Protein AF-A0A212C759-F1 (afdb_monomer_lite)

Organism: Cervus elaphus hippelaphus (NCBI:txid46360)

Secondary structure (DSSP, 8-state):
-HHHHHHHHHT-HHHHHHHHHHHGGG---TT-HHHHHHHHHHHHHHHS---HHHHHHHHHHHHHHTT-GGGS-HHHHHHHHHHHHT---GGGHHHHHHHHHHHHHHTT-HHHHHHHHHHHHT----SSTHHHHHHHHHHHHHHTSGGGHHHHHHHHHHHHHS--S-TTHHHHHHHHHHHHHHHHHTS--

Structure (mmCIF, N/CA/C/O backbone):
data_AF-A0A212C759-F1
#
_entry.id   AF-A0A212C759-F1
#
loop_
_atom_site.group_PDB
_atom_site.id
_atom_site.type_symbol
_atom_site.label_atom_id
_atom_site.label_alt_id
_atom_site.label_comp_id
_atom_site.label_asym_id
_atom_site.label_entity_id
_atom_site.label_seq_id
_atom_site.pdbx_PDB_ins_code
_atom_site.Cartn_x
_atom_site.Cartn_y
_atom_site.Cartn_z
_atom_site.occupancy
_atom_site.B_iso_or_equiv
_atom_site.auth_seq_id
_atom_site.auth_comp_id
_atom_site.auth_asym_id
_atom_site.auth_atom_id
_atom_site.pdbx_PDB_model_num
ATOM 1 N N . MET A 1 1 ? 17.065 -1.208 -6.813 1.00 70.38 1 MET A N 1
ATOM 2 C CA . MET A 1 1 ? 15.591 -1.084 -6.797 1.00 70.38 1 MET A CA 1
ATOM 3 C C . MET A 1 1 ? 15.126 0.355 -6.997 1.00 70.38 1 MET A C 1
ATOM 5 O O . MET A 1 1 ? 14.502 0.609 -8.012 1.00 70.38 1 MET A O 1
ATOM 9 N N . PHE A 1 2 ? 15.443 1.301 -6.100 1.00 73.81 2 PHE A N 1
ATOM 10 C CA . PHE A 1 2 ? 15.047 2.717 -6.255 1.00 73.81 2 PHE A CA 1
ATOM 11 C C . PHE A 1 2 ? 15.466 3.333 -7.595 1.00 73.81 2 PHE A C 1
ATOM 13 O O . PHE A 1 2 ? 14.657 3.984 -8.247 1.00 73.81 2 PHE A O 1
ATOM 20 N N . VAL A 1 3 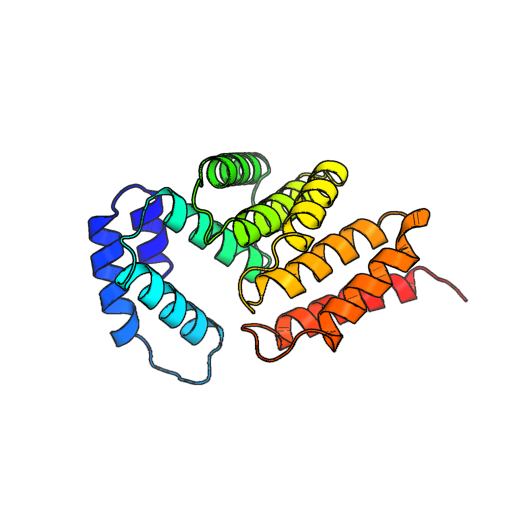? 16.698 3.061 -8.037 1.00 76.62 3 VAL A N 1
ATOM 21 C CA . VAL A 1 3 ? 17.201 3.504 -9.347 1.00 76.62 3 VAL A CA 1
ATOM 22 C C . VAL A 1 3 ? 16.360 2.927 -10.492 1.00 76.62 3 VAL A C 1
ATOM 24 O O . VAL A 1 3 ? 15.895 3.681 -11.336 1.00 76.62 3 VAL A O 1
ATOM 27 N N . SER A 1 4 ? 16.085 1.619 -10.475 1.00 75.94 4 SER A N 1
ATOM 28 C CA . SER A 1 4 ? 15.266 0.933 -11.487 1.00 75.94 4 SER A CA 1
ATOM 29 C C . SER A 1 4 ? 13.851 1.511 -11.576 1.00 75.94 4 SER A C 1
ATOM 31 O O . SER A 1 4 ? 13.367 1.809 -12.662 1.00 75.94 4 SER A O 1
ATOM 33 N N . MET A 1 5 ? 13.196 1.719 -10.429 1.00 76.62 5 MET A N 1
ATOM 34 C CA . MET A 1 5 ? 11.842 2.282 -10.382 1.00 76.62 5 MET A CA 1
ATOM 35 C C . MET A 1 5 ? 11.815 3.726 -10.883 1.00 76.62 5 MET A C 1
ATOM 37 O O . MET A 1 5 ? 10.901 4.091 -11.617 1.00 76.62 5 MET A O 1
ATOM 41 N N . LYS A 1 6 ? 12.834 4.527 -10.543 1.00 76.81 6 LYS A N 1
ATOM 42 C CA . LYS A 1 6 ? 12.970 5.902 -11.033 1.00 76.81 6 LYS A CA 1
ATOM 43 C C . LYS A 1 6 ? 13.106 5.939 -12.555 1.00 76.81 6 LYS A C 1
ATOM 45 O O . LYS A 1 6 ? 12.351 6.672 -13.183 1.00 76.81 6 LYS A O 1
ATOM 50 N N . LEU A 1 7 ? 14.004 5.132 -13.129 1.00 73.94 7 LEU A N 1
ATOM 51 C CA . LEU A 1 7 ? 14.197 5.033 -14.583 1.00 73.94 7 LEU A CA 1
ATOM 52 C C . LEU A 1 7 ? 12.886 4.659 -15.288 1.00 73.94 7 LEU A C 1
ATOM 54 O O . LEU A 1 7 ? 12.426 5.376 -16.180 1.00 73.94 7 LEU A O 1
ATOM 58 N N . GLY A 1 8 ? 12.211 3.621 -14.790 1.00 71.50 8 GLY A N 1
ATOM 59 C CA . GLY A 1 8 ? 10.939 3.171 -15.348 1.00 71.50 8 GLY A CA 1
ATOM 60 C C . GLY A 1 8 ? 9.825 4.212 -15.212 1.00 71.50 8 GLY A C 1
ATOM 61 O O . GLY A 1 8 ? 9.042 4.398 -16.140 1.00 71.50 8 GLY A O 1
ATOM 62 N N . ALA A 1 9 ? 9.767 4.946 -14.097 1.00 70.00 9 ALA A N 1
ATOM 63 C CA . ALA A 1 9 ? 8.803 6.030 -13.897 1.00 70.00 9 ALA A CA 1
ATOM 64 C C . ALA A 1 9 ? 9.042 7.212 -14.856 1.00 70.00 9 ALA A C 1
ATOM 66 O O . ALA A 1 9 ? 8.082 7.823 -15.342 1.00 70.00 9 ALA A O 1
ATOM 67 N N . THR A 1 10 ? 10.309 7.502 -15.175 1.00 76.56 10 THR A N 1
ATOM 68 C CA . THR A 1 10 ? 10.699 8.510 -16.174 1.00 76.56 10 THR A CA 1
ATOM 69 C C . THR A 1 10 ? 10.497 8.058 -17.623 1.00 76.56 10 THR A C 1
ATOM 71 O O . THR A 1 10 ? 10.600 8.886 -18.519 1.00 76.56 10 THR A O 1
ATOM 74 N N . GLY A 1 11 ? 10.139 6.790 -17.856 1.00 75.31 11 GLY A N 1
ATOM 75 C CA . GLY A 1 11 ? 9.859 6.234 -19.184 1.00 75.31 11 GLY A CA 1
ATOM 76 C C . GLY A 1 11 ? 10.990 5.390 -19.776 1.00 75.31 11 GLY A C 1
ATOM 77 O O . GLY A 1 11 ? 10.769 4.741 -20.792 1.00 75.31 11 GLY A O 1
ATOM 78 N N . ASP A 1 12 ? 12.153 5.325 -19.124 1.00 83.31 12 ASP A N 1
ATOM 79 C CA . ASP A 1 12 ? 13.259 4.439 -19.500 1.00 83.31 12 ASP A CA 1
ATOM 80 C C . ASP A 1 12 ? 13.027 3.031 -18.931 1.00 83.31 12 ASP A C 1
ATOM 82 O O . ASP A 1 12 ? 13.571 2.618 -17.900 1.00 83.31 12 ASP A O 1
ATOM 86 N N . VAL A 1 13 ? 12.109 2.319 -19.576 1.00 83.44 13 VAL A N 1
ATOM 87 C CA . VAL A 1 13 ? 11.690 0.972 -19.183 1.00 83.44 13 VAL A CA 1
ATOM 88 C C . VAL A 1 13 ? 12.787 -0.060 -19.466 1.00 83.44 13 VAL A C 1
ATOM 90 O O . VAL A 1 13 ? 12.984 -0.975 -18.664 1.00 83.44 13 VAL A O 1
ATOM 93 N N . ASP A 1 14 ? 13.542 0.113 -20.551 1.00 81.44 14 ASP A N 1
ATOM 94 C CA . ASP A 1 14 ? 14.638 -0.783 -20.928 1.00 81.44 14 ASP A CA 1
ATOM 95 C C . ASP A 1 14 ? 15.813 -0.667 -19.949 1.00 81.44 14 ASP A C 1
ATOM 97 O O . ASP A 1 14 ? 16.301 -1.678 -19.428 1.00 81.44 14 ASP A O 1
ATOM 101 N N . GLY A 1 15 ? 16.205 0.562 -19.594 1.00 80.94 15 GLY A N 1
ATOM 102 C CA . GLY A 1 15 ? 17.185 0.824 -18.544 1.00 80.94 15 GLY A CA 1
ATOM 103 C C . GLY A 1 15 ? 16.721 0.295 -17.188 1.00 80.94 15 GLY A C 1
ATOM 104 O O . GLY A 1 15 ? 17.488 -0.363 -16.478 1.00 80.94 15 GLY A O 1
ATOM 105 N N . ALA A 1 16 ? 15.441 0.475 -16.842 1.00 80.44 16 ALA A N 1
ATOM 106 C CA . ALA A 1 16 ? 14.867 -0.121 -15.636 1.00 80.44 16 ALA A CA 1
ATOM 107 C C . ALA A 1 16 ? 15.004 -1.652 -15.622 1.00 80.44 16 ALA A C 1
ATOM 109 O O . ALA A 1 16 ? 15.412 -2.211 -14.598 1.00 80.44 16 ALA A O 1
ATOM 110 N N . GLN A 1 17 ? 14.725 -2.322 -16.745 1.00 80.81 17 GLN A N 1
ATOM 111 C CA . GLN A 1 17 ? 14.799 -3.779 -16.870 1.00 80.81 17 GLN A CA 1
ATOM 112 C C . GLN A 1 17 ? 16.224 -4.307 -16.697 1.00 80.81 17 GLN A C 1
ATOM 114 O O . GLN A 1 17 ? 16.429 -5.327 -16.032 1.00 80.81 17 GLN A O 1
ATOM 119 N N . ILE A 1 18 ? 17.218 -3.612 -17.251 1.00 82.50 18 ILE A N 1
ATOM 120 C CA . ILE A 1 18 ? 18.634 -3.951 -17.061 1.00 82.50 18 ILE A CA 1
ATOM 121 C C . ILE A 1 18 ? 18.990 -3.860 -15.577 1.00 82.50 18 ILE A C 1
ATOM 123 O O . ILE A 1 18 ? 19.489 -4.825 -14.998 1.00 82.50 18 ILE A O 1
ATOM 127 N N . VAL A 1 19 ? 18.662 -2.744 -14.921 1.00 81.31 19 VAL A N 1
ATOM 128 C CA . VAL A 1 19 ? 18.995 -2.565 -13.503 1.00 81.31 19 VAL A CA 1
ATOM 129 C C . VAL A 1 19 ? 18.241 -3.572 -12.624 1.00 81.31 19 VAL A C 1
ATOM 131 O O . VAL A 1 19 ? 18.811 -4.042 -11.643 1.00 81.31 19 VAL A O 1
ATOM 134 N N . PHE A 1 20 ? 16.997 -3.957 -12.948 1.00 80.62 20 PHE A N 1
ATOM 135 C CA . PHE A 1 20 ? 16.270 -5.000 -12.205 1.00 80.62 20 PHE A CA 1
ATOM 136 C C . PHE A 1 20 ? 16.987 -6.356 -12.225 1.00 80.62 20 PHE A C 1
ATOM 138 O O . PHE A 1 20 ? 17.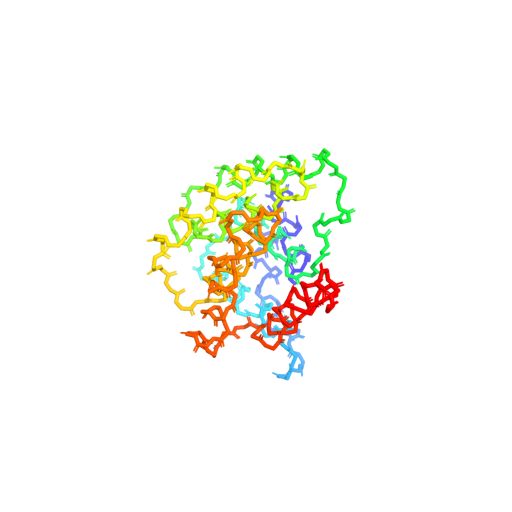027 -7.019 -11.188 1.00 80.62 20 PHE A O 1
ATOM 145 N N . LYS A 1 21 ? 17.614 -6.740 -13.345 1.00 80.12 21 LYS A N 1
ATOM 146 C CA . LYS A 1 21 ? 18.431 -7.966 -13.432 1.00 80.12 21 LYS A CA 1
ATOM 147 C C . LYS A 1 21 ? 19.670 -7.901 -12.532 1.00 80.12 21 LYS A C 1
ATOM 149 O O . LYS A 1 21 ? 20.056 -8.905 -11.940 1.00 80.12 21 LYS A O 1
ATOM 154 N N . GLU A 1 22 ? 20.255 -6.718 -12.369 1.00 81.06 22 GLU A N 1
ATOM 155 C CA . GLU A 1 22 ? 21.441 -6.517 -11.528 1.00 81.06 22 GLU A CA 1
ATOM 156 C C . GLU A 1 22 ? 21.123 -6.481 -10.022 1.00 81.06 22 GLU A C 1
ATOM 158 O O . GLU A 1 22 ? 21.995 -6.778 -9.205 1.00 81.06 22 GLU A O 1
ATOM 163 N N . VAL A 1 23 ? 19.877 -6.183 -9.618 1.00 78.00 23 VAL A N 1
ATOM 164 C CA . VAL A 1 23 ? 19.478 -6.114 -8.193 1.00 78.00 23 VAL A CA 1
ATOM 165 C C . VAL A 1 23 ? 19.773 -7.417 -7.445 1.00 78.00 23 VAL A C 1
ATOM 167 O O . VAL A 1 23 ? 20.188 -7.360 -6.288 1.00 78.00 23 VAL A O 1
ATOM 170 N N . GLN A 1 24 ? 19.621 -8.580 -8.088 1.00 68.38 24 GLN A N 1
ATOM 171 C CA . GLN A 1 24 ? 19.919 -9.869 -7.453 1.00 68.38 24 GLN A CA 1
ATOM 172 C C . GLN A 1 24 ? 21.397 -10.014 -7.073 1.00 68.38 24 GLN A C 1
ATOM 174 O O . GLN A 1 24 ? 21.707 -10.574 -6.024 1.00 68.38 24 GLN A O 1
ATOM 179 N N . LYS A 1 25 ? 22.310 -9.465 -7.883 1.00 74.94 25 LYS A N 1
ATOM 180 C CA . LYS A 1 25 ? 23.759 -9.532 -7.634 1.00 74.94 25 LYS A CA 1
ATOM 181 C C . LYS A 1 25 ? 24.194 -8.648 -6.463 1.00 74.94 25 LYS A C 1
ATOM 183 O O . LYS A 1 25 ? 25.257 -8.857 -5.890 1.00 74.94 25 LYS A O 1
ATOM 188 N N . LEU A 1 26 ? 23.373 -7.660 -6.101 1.00 70.06 26 LEU A N 1
ATOM 189 C CA . LEU A 1 26 ? 23.632 -6.725 -5.004 1.00 70.06 26 LEU A CA 1
ATOM 190 C C . LEU A 1 26 ? 23.097 -7.217 -3.653 1.00 70.06 26 LEU A C 1
ATOM 192 O O . LEU A 1 26 ? 23.335 -6.569 -2.634 1.00 70.06 26 LEU A O 1
ATOM 196 N N . PHE A 1 27 ? 22.380 -8.342 -3.628 1.00 68.00 27 PHE A N 1
ATOM 197 C CA . PHE A 1 27 ? 21.821 -8.904 -2.406 1.00 68.00 27 PHE A CA 1
ATOM 198 C C . PHE A 1 27 ? 22.923 -9.517 -1.538 1.00 68.00 27 PHE A C 1
ATOM 200 O O . PHE A 1 27 ? 23.464 -10.576 -1.853 1.00 68.00 27 PHE A O 1
ATOM 207 N N . LYS A 1 28 ? 23.266 -8.839 -0.436 1.00 65.12 28 LYS A N 1
ATOM 208 C CA . LYS A 1 28 ? 24.370 -9.245 0.449 1.00 65.12 28 LYS A CA 1
ATOM 209 C C . LYS A 1 28 ? 23.890 -9.891 1.745 1.00 65.12 28 LYS A C 1
ATOM 211 O O . LYS A 1 28 ? 24.622 -10.704 2.306 1.00 65.12 28 LYS A O 1
ATOM 216 N N . ARG A 1 29 ? 22.702 -9.541 2.259 1.00 63.81 29 ARG A N 1
ATOM 217 C CA . ARG A 1 29 ? 22.250 -9.977 3.593 1.00 63.81 29 ARG A CA 1
ATOM 218 C C . ARG A 1 29 ? 20.854 -10.586 3.563 1.00 63.81 29 ARG A C 1
ATOM 220 O O . ARG A 1 29 ? 19.851 -9.897 3.412 1.00 63.81 29 ARG A O 1
ATOM 227 N N . LYS A 1 30 ? 20.786 -11.889 3.851 1.00 63.53 30 LYS A N 1
ATOM 228 C CA . LYS A 1 30 ? 19.526 -12.645 3.899 1.00 63.53 30 LYS A CA 1
ATOM 229 C C . LYS A 1 30 ? 18.550 -12.191 4.988 1.00 63.53 30 LYS A C 1
ATOM 231 O O . LYS A 1 30 ? 17.371 -12.438 4.813 1.00 63.53 30 LYS A O 1
ATOM 236 N N . ASN A 1 31 ? 18.975 -11.497 6.046 1.00 64.81 31 ASN A N 1
ATOM 237 C CA . ASN A 1 31 ? 18.090 -11.139 7.172 1.00 64.81 31 ASN A CA 1
ATOM 238 C C . ASN A 1 31 ? 17.418 -9.758 7.059 1.00 64.81 31 ASN A C 1
ATOM 240 O O . ASN A 1 31 ? 16.648 -9.380 7.939 1.00 64.81 31 ASN A O 1
ATOM 244 N N . ASN A 1 32 ? 17.689 -8.983 6.007 1.00 78.62 32 ASN A N 1
ATOM 245 C CA . ASN A 1 32 ? 17.104 -7.653 5.858 1.00 78.62 32 ASN A CA 1
ATOM 246 C C . ASN A 1 32 ? 15.779 -7.728 5.077 1.00 78.62 32 ASN A C 1
ATOM 248 O O . ASN A 1 32 ? 15.792 -7.916 3.860 1.00 78.62 32 ASN A O 1
ATOM 252 N N . GLN A 1 33 ? 14.638 -7.548 5.759 1.00 76.94 33 GLN A N 1
ATOM 253 C CA . GLN A 1 33 ? 13.300 -7.588 5.137 1.00 76.94 33 GLN A CA 1
ATOM 254 C C . GLN A 1 33 ? 13.158 -6.599 3.966 1.00 76.94 33 GLN A C 1
ATOM 256 O O . GLN A 1 33 ? 12.482 -6.896 2.985 1.00 76.94 33 GLN A O 1
ATOM 261 N N . ILE A 1 34 ? 13.840 -5.448 4.020 1.00 79.12 34 ILE A N 1
ATOM 262 C CA . ILE A 1 34 ? 13.823 -4.449 2.941 1.00 79.12 34 ILE A CA 1
ATOM 263 C C . ILE A 1 34 ? 14.556 -4.972 1.700 1.00 79.12 34 ILE A C 1
ATOM 265 O O . ILE A 1 34 ? 14.076 -4.807 0.576 1.00 79.12 34 ILE A O 1
ATOM 269 N N . GLU A 1 35 ? 15.713 -5.610 1.885 1.00 77.31 35 GLU A N 1
ATOM 270 C CA . GLU A 1 35 ? 16.458 -6.215 0.776 1.00 77.31 35 GLU A CA 1
ATOM 271 C C . GLU A 1 35 ? 15.687 -7.401 0.189 1.00 77.31 35 GLU A C 1
ATOM 273 O O . GLU A 1 35 ? 15.576 -7.504 -1.031 1.00 77.31 35 GLU A O 1
ATOM 278 N N . GLN A 1 36 ? 15.085 -8.247 1.034 1.00 79.06 36 GLN A N 1
ATOM 279 C CA . GLN A 1 36 ? 14.241 -9.355 0.580 1.00 79.06 36 GLN A CA 1
ATOM 280 C C . GLN A 1 36 ? 13.052 -8.863 -0.251 1.00 79.06 36 GLN A C 1
ATOM 282 O O . GLN A 1 36 ? 12.830 -9.363 -1.355 1.00 79.06 36 GLN A O 1
ATOM 287 N N . PHE A 1 37 ? 12.323 -7.856 0.239 1.00 83.06 37 PHE A N 1
ATOM 288 C CA . PHE A 1 37 ? 11.233 -7.223 -0.502 1.00 83.06 37 PHE A CA 1
ATOM 289 C C . PHE A 1 37 ? 11.723 -6.684 -1.851 1.00 83.06 37 PHE A C 1
ATOM 291 O O . PHE A 1 37 ? 11.103 -6.919 -2.891 1.00 83.06 37 PHE A O 1
ATOM 298 N N . SER A 1 38 ? 12.887 -6.029 -1.848 1.00 81.62 38 SER A N 1
ATOM 299 C CA . SER A 1 38 ? 13.477 -5.459 -3.057 1.00 81.62 38 SER A CA 1
ATOM 300 C C . SER A 1 38 ? 13.820 -6.511 -4.107 1.00 81.62 38 SER A C 1
ATOM 302 O O . SER A 1 38 ? 13.562 -6.300 -5.293 1.00 81.62 38 SER A O 1
ATOM 304 N N . VAL A 1 39 ? 14.366 -7.653 -3.684 1.00 82.25 39 VAL A N 1
ATOM 305 C CA . VAL A 1 39 ? 14.692 -8.780 -4.567 1.00 82.25 39 VAL A CA 1
ATOM 306 C C . VAL A 1 39 ? 13.425 -9.451 -5.094 1.00 82.25 39 VAL A C 1
ATOM 308 O O . VAL A 1 39 ? 13.321 -9.658 -6.300 1.00 82.25 39 VAL A O 1
ATOM 311 N N . LYS A 1 40 ? 12.435 -9.738 -4.235 1.00 81.31 40 LYS A N 1
ATOM 312 C CA . LYS A 1 40 ? 11.148 -10.329 -4.654 1.00 81.31 40 LYS A CA 1
ATOM 313 C C . LYS A 1 40 ? 10.449 -9.461 -5.704 1.00 81.31 40 LYS A C 1
ATOM 315 O O . LYS A 1 40 ? 9.945 -9.972 -6.704 1.00 81.31 40 LYS A O 1
ATOM 320 N N . LYS A 1 41 ? 10.445 -8.140 -5.507 1.00 82.56 41 LYS A N 1
ATOM 321 C CA . LYS A 1 41 ? 9.835 -7.197 -6.450 1.00 82.56 41 LYS A CA 1
ATOM 322 C C . LYS A 1 41 ? 10.628 -7.097 -7.754 1.00 82.56 41 LYS A C 1
ATOM 324 O O . LYS A 1 41 ? 10.022 -7.107 -8.821 1.00 82.56 41 LYS A O 1
ATOM 329 N N . ALA A 1 42 ? 11.961 -7.051 -7.685 1.00 81.94 42 ALA A N 1
ATOM 330 C CA . ALA A 1 42 ? 12.815 -7.072 -8.873 1.00 81.94 42 ALA A CA 1
ATOM 331 C C . ALA A 1 42 ? 12.611 -8.352 -9.698 1.00 81.94 42 ALA A C 1
ATOM 333 O O . ALA A 1 42 ? 12.516 -8.277 -10.917 1.00 81.94 42 ALA A O 1
ATOM 334 N N . GLU A 1 43 ? 12.441 -9.505 -9.047 1.00 82.25 43 GLU A N 1
ATOM 335 C CA . GLU A 1 43 ? 12.107 -10.760 -9.726 1.00 82.25 43 GLU A CA 1
ATOM 336 C C . GLU A 1 43 ? 10.751 -10.718 -10.433 1.00 82.25 43 GLU A C 1
ATOM 338 O O . GLU A 1 43 ? 10.618 -11.257 -11.533 1.00 82.25 43 GLU A O 1
ATOM 343 N N . ARG A 1 44 ? 9.746 -10.052 -9.849 1.00 80.44 44 ARG A N 1
ATOM 344 C CA . ARG A 1 44 ? 8.452 -9.844 -10.515 1.00 80.44 44 ARG A CA 1
ATOM 345 C C . ARG A 1 44 ? 8.619 -9.013 -11.788 1.00 80.44 44 ARG A C 1
ATOM 347 O O . ARG A 1 44 ? 8.140 -9.442 -12.829 1.00 80.44 44 ARG A O 1
ATOM 354 N N . PHE A 1 45 ? 9.360 -7.906 -11.722 1.00 79.62 45 PHE A N 1
ATOM 355 C CA . PHE A 1 45 ? 9.686 -7.079 -12.893 1.00 79.62 45 PHE A CA 1
ATOM 356 C C . PHE A 1 45 ? 10.625 -7.770 -13.891 1.00 79.62 45 PHE A C 1
ATOM 358 O O . PHE A 1 45 ? 10.646 -7.450 -15.072 1.00 79.62 45 PHE A O 1
ATOM 365 N N . ARG A 1 46 ? 11.391 -8.773 -13.460 1.00 77.19 46 ARG A N 1
ATOM 366 C CA . ARG A 1 46 ? 12.171 -9.597 -14.385 1.00 77.19 46 ARG A CA 1
ATOM 367 C C . ARG A 1 46 ? 11.269 -10.513 -15.213 1.00 77.19 46 ARG A C 1
ATOM 369 O O . ARG A 1 46 ? 11.516 -10.677 -16.404 1.00 77.19 46 ARG A O 1
ATOM 376 N N . LYS A 1 47 ? 10.263 -11.123 -14.577 1.00 80.12 47 LYS A N 1
ATOM 377 C CA . LYS A 1 47 ? 9.325 -12.074 -15.202 1.00 80.12 47 LYS A CA 1
ATOM 378 C C . LYS A 1 47 ? 8.227 -11.385 -16.015 1.00 80.12 47 LYS A C 1
ATOM 380 O O . LYS A 1 47 ? 7.822 -11.908 -17.045 1.00 80.12 47 LYS A O 1
ATOM 385 N N . GLN A 1 48 ? 7.751 -10.238 -15.543 1.00 77.75 48 GLN A N 1
ATOM 386 C CA . GLN A 1 48 ? 6.769 -9.385 -16.204 1.00 77.75 48 GLN A CA 1
ATOM 387 C C . GLN A 1 48 ? 7.484 -8.121 -16.671 1.00 77.75 48 GLN A C 1
ATOM 389 O O . GLN A 1 48 ? 8.012 -7.401 -15.829 1.00 77.75 48 GLN A O 1
ATOM 394 N N . THR A 1 49 ? 7.484 -7.833 -17.976 1.00 75.56 49 THR A N 1
ATOM 395 C CA . THR A 1 49 ? 8.105 -6.610 -18.506 1.00 75.56 49 THR A CA 1
ATOM 396 C C . THR A 1 49 ? 7.598 -5.389 -17.730 1.00 75.56 49 THR A C 1
ATOM 398 O O . THR A 1 49 ? 6.380 -5.194 -17.648 1.00 75.56 49 THR A O 1
ATOM 401 N N . PRO A 1 50 ? 8.489 -4.583 -17.123 1.00 79.69 50 PRO A N 1
ATOM 402 C CA . PRO A 1 50 ? 8.083 -3.414 -16.368 1.00 79.69 50 PRO A CA 1
ATOM 403 C C . PRO A 1 50 ? 7.329 -2.473 -17.296 1.00 79.69 50 PRO A C 1
ATOM 405 O O . PRO A 1 50 ? 7.715 -2.266 -18.437 1.00 79.69 50 PRO A O 1
ATOM 408 N N . THR A 1 51 ? 6.246 -1.883 -16.813 1.00 84.19 51 THR A N 1
ATOM 409 C CA . THR A 1 51 ? 5.601 -0.764 -17.500 1.00 84.19 51 THR A CA 1
ATOM 410 C C . THR A 1 51 ? 5.842 0.499 -16.696 1.00 84.19 51 THR A C 1
ATOM 412 O O . THR A 1 51 ? 6.065 0.449 -15.481 1.00 84.19 51 THR A O 1
ATOM 415 N N . ARG A 1 52 ? 5.754 1.659 -17.350 1.00 82.69 52 ARG A N 1
ATOM 416 C CA . ARG A 1 52 ? 5.838 2.953 -16.661 1.00 82.69 52 ARG A CA 1
ATOM 417 C C . ARG A 1 52 ? 4.851 3.027 -15.492 1.00 82.69 52 ARG A C 1
ATOM 419 O O . ARG A 1 52 ? 5.227 3.434 -14.398 1.00 82.69 52 ARG A O 1
ATOM 426 N N . ALA A 1 53 ? 3.617 2.573 -15.710 1.00 83.56 53 ALA A N 1
ATOM 427 C CA . ALA A 1 53 ? 2.557 2.570 -14.707 1.00 83.56 53 ALA A CA 1
ATOM 428 C C . ALA A 1 53 ? 2.914 1.700 -13.486 1.00 83.56 53 ALA A C 1
ATOM 430 O O . ALA A 1 53 ? 2.805 2.159 -12.348 1.00 83.56 53 ALA A O 1
ATOM 431 N N . LEU A 1 54 ? 3.427 0.483 -13.704 1.00 83.00 54 LEU A N 1
ATOM 432 C CA . LEU A 1 54 ? 3.841 -0.408 -12.616 1.00 83.00 54 LEU A CA 1
ATOM 433 C C . LEU A 1 54 ? 5.070 0.117 -11.857 1.00 83.00 54 LEU A C 1
ATOM 435 O O . LEU A 1 54 ? 5.141 -0.025 -10.637 1.00 83.00 54 LEU A O 1
ATOM 439 N N . CYS A 1 55 ? 6.018 0.759 -12.542 1.00 85.25 55 CYS A N 1
ATOM 440 C CA . CYS A 1 55 ? 7.179 1.390 -11.907 1.00 85.25 55 CYS A CA 1
ATOM 441 C C . CYS A 1 55 ? 6.783 2.594 -11.041 1.00 85.25 55 CYS A C 1
ATOM 443 O O . CYS A 1 55 ? 7.315 2.766 -9.938 1.00 85.25 55 CYS A O 1
ATOM 445 N N . VAL A 1 56 ? 5.823 3.406 -11.498 1.00 86.88 56 VAL A N 1
ATOM 446 C CA . VAL A 1 56 ? 5.262 4.498 -10.690 1.00 86.88 56 VAL A CA 1
ATOM 447 C C . VAL A 1 56 ? 4.533 3.932 -9.473 1.00 86.88 56 VAL A C 1
ATOM 449 O O . VAL A 1 56 ? 4.815 4.359 -8.355 1.00 86.88 56 VAL A O 1
ATOM 452 N N . LEU A 1 57 ? 3.681 2.919 -9.652 1.00 87.75 57 LEU A N 1
ATOM 453 C CA . LEU A 1 57 ? 2.968 2.280 -8.545 1.00 87.75 57 LEU A CA 1
ATOM 454 C C . LEU A 1 57 ? 3.933 1.689 -7.504 1.00 87.75 57 LEU A C 1
ATOM 456 O O . LEU A 1 57 ? 3.756 1.912 -6.310 1.00 87.75 57 LEU A O 1
ATOM 460 N N . ALA A 1 58 ? 4.994 1.006 -7.944 1.00 87.25 58 ALA A N 1
ATOM 461 C CA . ALA A 1 58 ? 6.029 0.473 -7.058 1.00 87.25 58 ALA A CA 1
ATOM 462 C C . ALA A 1 58 ? 6.791 1.582 -6.308 1.00 87.25 58 ALA A C 1
ATOM 464 O O . ALA A 1 58 ? 7.135 1.418 -5.140 1.00 87.25 58 ALA A O 1
ATOM 465 N N . SER A 1 59 ? 7.008 2.740 -6.938 1.00 87.19 59 SER A N 1
ATOM 466 C CA . SER A 1 59 ? 7.610 3.903 -6.270 1.00 87.19 59 SER A CA 1
ATOM 467 C C . SER A 1 59 ? 6.710 4.442 -5.152 1.00 87.19 59 SER A C 1
ATOM 469 O O . SER A 1 59 ? 7.192 4.770 -4.068 1.00 87.19 59 SER A O 1
ATOM 471 N N . ILE A 1 60 ? 5.398 4.500 -5.391 1.00 89.38 6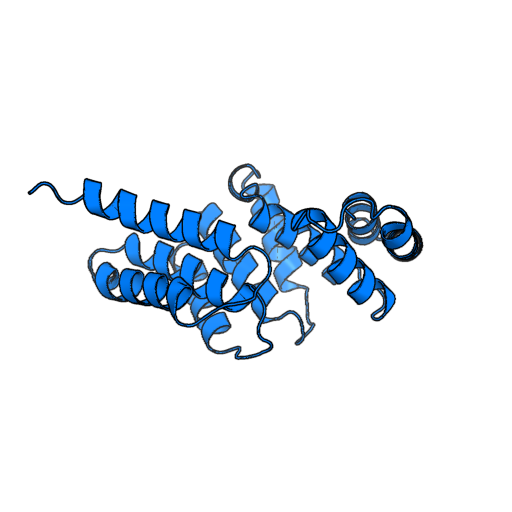0 ILE A N 1
ATOM 472 C CA . ILE A 1 60 ? 4.400 4.946 -4.408 1.00 89.38 60 ILE A CA 1
ATOM 473 C C . ILE A 1 60 ? 4.276 3.934 -3.258 1.00 89.38 60 ILE A C 1
ATOM 475 O O . ILE A 1 60 ? 4.256 4.324 -2.093 1.00 89.38 60 ILE A O 1
ATOM 479 N N . GLU A 1 61 ? 4.247 2.639 -3.570 1.00 89.56 61 GLU A N 1
ATOM 480 C CA . GLU A 1 61 ? 4.208 1.535 -2.601 1.00 89.56 61 GLU A CA 1
ATOM 481 C C . GLU A 1 61 ? 5.369 1.590 -1.611 1.00 89.56 61 GLU A C 1
ATOM 483 O O . GLU A 1 61 ? 5.192 1.447 -0.404 1.00 89.56 61 GLU A O 1
ATOM 488 N N . VAL A 1 62 ? 6.563 1.854 -2.120 1.00 88.00 62 VAL A N 1
ATOM 489 C CA . VAL A 1 62 ? 7.760 2.094 -1.323 1.00 88.00 62 VAL A CA 1
ATOM 490 C C . VAL A 1 62 ? 7.513 3.299 -0.402 1.00 88.00 62 VAL A C 1
ATOM 492 O O . VAL A 1 62 ? 7.546 3.154 0.819 1.00 88.00 62 VAL A O 1
ATOM 495 N N . LEU A 1 63 ? 7.158 4.474 -0.925 1.00 88.50 63 LEU A N 1
ATOM 496 C CA . LEU A 1 63 ? 6.891 5.649 -0.077 1.00 88.50 63 LEU A CA 1
ATOM 497 C C . LEU A 1 63 ? 5.856 5.369 1.029 1.00 88.50 63 LEU A C 1
ATOM 499 O O . LEU A 1 63 ? 6.034 5.805 2.170 1.00 88.50 63 LEU A O 1
ATOM 503 N N . TYR A 1 64 ? 4.823 4.586 0.723 1.00 89.94 64 TYR A N 1
ATOM 504 C CA . TYR A 1 64 ? 3.835 4.116 1.690 1.00 89.94 64 TYR A CA 1
ATOM 505 C C . TYR A 1 64 ? 4.447 3.223 2.779 1.00 89.94 64 TYR A C 1
ATOM 507 O O . TYR A 1 64 ? 4.318 3.500 3.980 1.00 89.94 64 TYR A O 1
ATOM 515 N N . LEU A 1 65 ? 5.172 2.175 2.381 1.00 86.56 65 LEU A N 1
ATOM 516 C CA . LEU A 1 65 ? 5.839 1.262 3.305 1.00 86.56 65 LEU A CA 1
ATOM 517 C C . LEU A 1 65 ? 6.803 2.019 4.221 1.00 86.56 65 LEU A C 1
ATOM 519 O O . LEU A 1 65 ? 6.839 1.736 5.416 1.00 86.56 65 LEU A O 1
ATOM 523 N N . TRP A 1 66 ? 7.502 3.040 3.722 1.00 86.56 66 TRP A N 1
ATOM 524 C CA . TRP A 1 66 ? 8.420 3.872 4.502 1.00 86.56 66 TRP A CA 1
ATOM 525 C C . TRP A 1 66 ? 7.769 4.966 5.361 1.00 86.56 66 TRP A C 1
ATOM 527 O O . TRP A 1 66 ? 8.507 5.667 6.045 1.00 86.56 66 TRP A O 1
ATOM 537 N N . LYS A 1 67 ? 6.432 5.090 5.401 1.00 86.94 67 LYS A N 1
ATOM 538 C CA . LYS A 1 67 ? 5.730 6.208 6.078 1.00 86.94 67 LYS A CA 1
ATOM 539 C C . LYS A 1 67 ? 6.173 7.585 5.543 1.00 86.94 67 LYS A C 1
ATOM 541 O O . LYS A 1 67 ? 6.118 8.573 6.261 1.00 86.94 67 LYS A O 1
ATOM 546 N N . ALA A 1 68 ? 6.584 7.657 4.277 1.00 87.50 68 ALA A N 1
ATOM 547 C CA . ALA A 1 68 ? 7.060 8.883 3.638 1.00 87.50 68 ALA A CA 1
ATOM 548 C C . ALA A 1 68 ? 5.963 9.634 2.860 1.00 87.50 68 ALA A C 1
ATOM 550 O O . ALA A 1 68 ? 6.188 10.774 2.460 1.00 87.50 68 ALA A O 1
ATOM 551 N N . LEU A 1 69 ? 4.776 9.041 2.663 1.00 87.12 69 LEU A N 1
ATOM 552 C CA . LEU A 1 69 ? 3.650 9.735 2.017 1.00 87.12 69 LEU A CA 1
ATOM 553 C C . LEU A 1 69 ? 3.265 11.056 2.709 1.00 87.12 69 LEU A C 1
ATOM 555 O O . LEU A 1 69 ? 3.137 12.043 1.992 1.00 87.12 69 LEU A O 1
ATOM 559 N N . PRO A 1 70 ? 3.154 11.140 4.052 1.00 86.12 70 PRO A N 1
ATOM 560 C CA . PRO A 1 70 ? 2.811 12.400 4.720 1.00 86.12 70 PRO A CA 1
ATOM 561 C C . PRO A 1 70 ? 3.855 13.510 4.527 1.00 86.12 70 PRO A C 1
ATOM 563 O O . PRO A 1 70 ? 3.538 14.681 4.683 1.00 86.12 70 PRO A O 1
ATOM 566 N N . ASN A 1 71 ? 5.090 13.152 4.162 1.00 89.25 71 ASN A N 1
ATOM 567 C CA . ASN A 1 71 ? 6.164 14.113 3.903 1.00 89.25 71 ASN A CA 1
ATOM 568 C C . ASN A 1 71 ? 6.097 14.689 2.476 1.00 89.25 71 ASN A C 1
ATOM 570 O O . ASN A 1 71 ? 6.879 15.572 2.124 1.00 89.25 71 ASN A O 1
ATOM 574 N N . CYS A 1 72 ? 5.215 14.161 1.622 1.00 88.44 72 CYS A N 1
ATOM 575 C CA . CYS A 1 72 ? 5.037 14.637 0.257 1.00 88.44 72 CYS A CA 1
ATOM 576 C C . CYS A 1 72 ? 4.086 15.838 0.237 1.00 88.44 72 CYS A C 1
ATOM 578 O O . CYS A 1 72 ? 3.064 15.845 0.917 1.00 88.44 72 CYS A O 1
ATOM 580 N N . SER A 1 73 ? 4.382 16.841 -0.592 1.00 89.81 73 SER A N 1
ATOM 581 C CA . SER A 1 73 ? 3.492 17.995 -0.748 1.00 89.81 73 SER A CA 1
ATOM 582 C C . SER A 1 73 ? 2.139 17.601 -1.373 1.00 89.81 73 SER A C 1
ATOM 584 O O . SER A 1 73 ? 2.092 16.669 -2.187 1.00 89.81 73 SER A O 1
ATOM 586 N N . PRO A 1 74 ? 1.039 18.326 -1.082 1.00 88.44 74 PRO A N 1
ATOM 587 C CA . PRO A 1 74 ? -0.279 18.022 -1.647 1.00 88.44 74 PRO A CA 1
ATOM 588 C C . PRO A 1 74 ? -0.310 17.912 -3.186 1.00 88.44 74 PRO A C 1
ATOM 590 O O . PRO A 1 74 ? -0.896 16.953 -3.691 1.00 88.44 74 PRO A O 1
ATOM 593 N N . PRO A 1 75 ? 0.383 18.774 -3.965 1.00 89.81 75 PRO A N 1
ATOM 594 C CA . PRO A 1 75 ? 0.455 18.613 -5.420 1.00 89.81 75 PRO A CA 1
ATOM 595 C C . PRO A 1 75 ? 1.131 17.307 -5.859 1.00 89.81 75 PRO A C 1
ATOM 597 O O . PRO A 1 75 ? 0.749 16.711 -6.865 1.00 89.81 75 PRO A O 1
ATOM 600 N N . ASN A 1 76 ? 2.136 16.833 -5.115 1.00 87.50 76 ASN A N 1
ATOM 601 C CA . ASN A 1 76 ? 2.787 15.555 -5.404 1.00 87.50 76 ASN A CA 1
ATOM 602 C C . ASN A 1 76 ? 1.852 14.382 -5.100 1.00 87.50 76 ASN A C 1
ATOM 604 O O . ASN A 1 76 ? 1.741 13.472 -5.919 1.00 87.50 76 ASN A O 1
ATOM 608 N N . LEU A 1 77 ? 1.128 14.439 -3.981 1.00 88.62 77 LEU A N 1
ATOM 609 C CA . LEU A 1 77 ? 0.118 13.444 -3.618 1.00 88.62 77 LEU A CA 1
ATOM 610 C C . LEU A 1 77 ? -1.002 13.355 -4.668 1.00 88.62 77 LEU A C 1
ATOM 612 O O . LEU A 1 77 ? -1.387 12.255 -5.063 1.00 88.62 77 LEU A O 1
ATOM 616 N N . GLN A 1 78 ? -1.466 14.487 -5.202 1.00 88.50 78 GLN A N 1
ATOM 617 C CA . GLN A 1 78 ? -2.449 14.509 -6.291 1.00 88.50 78 GLN A CA 1
ATOM 618 C C . GLN A 1 78 ? -1.920 13.851 -7.573 1.00 88.50 78 GLN A C 1
ATOM 620 O O . GLN A 1 78 ? -2.614 13.021 -8.163 1.00 88.50 78 GLN A O 1
ATOM 625 N N . ARG A 1 79 ? -0.675 14.143 -7.978 1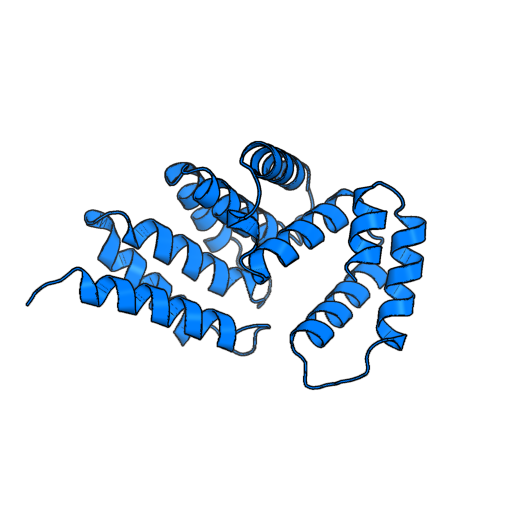.00 87.69 79 ARG A N 1
ATOM 626 C CA . ARG A 1 79 ? -0.039 13.475 -9.132 1.00 87.69 79 ARG A CA 1
ATOM 627 C C . ARG A 1 79 ? 0.095 11.968 -8.918 1.00 87.69 79 ARG A C 1
ATOM 629 O O . ARG A 1 79 ? -0.144 11.194 -9.841 1.00 87.69 79 ARG A O 1
ATOM 636 N N . MET A 1 80 ? 0.449 11.543 -7.705 1.00 89.38 80 MET A N 1
ATOM 637 C CA . MET A 1 80 ? 0.534 10.125 -7.343 1.00 89.38 80 MET A CA 1
ATOM 638 C C . MET A 1 80 ? -0.841 9.451 -7.424 1.00 89.38 80 MET A C 1
ATOM 640 O O . MET A 1 80 ? -0.945 8.362 -7.982 1.00 89.38 80 MET A O 1
ATOM 644 N N . SER A 1 81 ? -1.904 10.117 -6.960 1.00 88.44 81 SER A N 1
ATOM 645 C CA . SER A 1 81 ? -3.281 9.624 -7.098 1.00 88.44 81 SER A CA 1
ATOM 646 C C . SER A 1 81 ? -3.686 9.460 -8.567 1.00 88.44 81 SER A C 1
ATOM 648 O O . SER A 1 81 ? -4.193 8.406 -8.954 1.00 88.44 81 SER A O 1
ATOM 650 N N . GLN A 1 82 ? -3.408 10.451 -9.420 1.00 88.06 82 GLN A N 1
ATOM 651 C CA . GLN A 1 82 ? -3.676 10.366 -10.863 1.00 88.06 82 GLN A CA 1
ATOM 652 C C . GLN A 1 82 ? -2.918 9.205 -11.518 1.00 88.06 82 GLN A C 1
ATOM 654 O O . GLN A 1 82 ? -3.496 8.445 -12.296 1.00 88.06 82 GLN A O 1
ATOM 659 N N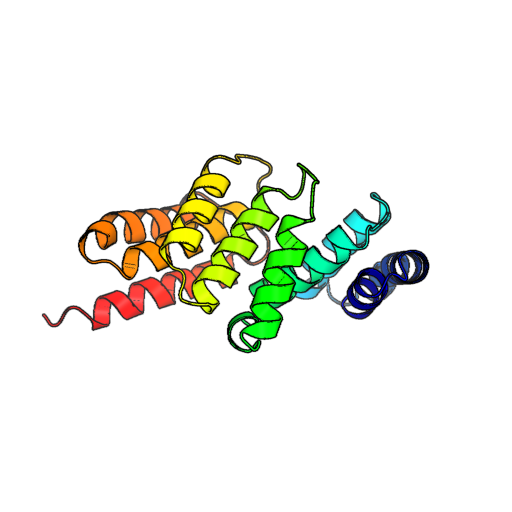 . ALA A 1 83 ? -1.647 9.015 -11.160 1.00 86.81 83 ALA A N 1
ATOM 660 C CA . ALA A 1 83 ? -0.850 7.910 -11.674 1.00 86.81 83 ALA A CA 1
ATOM 661 C C . ALA A 1 83 ? -1.395 6.539 -11.241 1.00 86.81 83 ALA A C 1
ATOM 663 O O . ALA A 1 83 ? -1.437 5.622 -12.058 1.00 86.81 83 ALA A O 1
ATOM 664 N N . CYS A 1 84 ? -1.870 6.403 -9.997 1.00 86.88 84 CYS A N 1
ATOM 665 C CA . CYS A 1 84 ? -2.539 5.186 -9.533 1.00 86.88 84 CYS A CA 1
ATOM 666 C C . CYS A 1 84 ? -3.820 4.895 -10.328 1.00 86.88 84 CYS A C 1
ATOM 668 O O . CYS A 1 84 ? -4.084 3.737 -10.648 1.00 86.88 84 CYS A O 1
ATOM 670 N N . HIS A 1 85 ? -4.614 5.916 -10.672 1.00 85.12 85 HIS A N 1
ATOM 671 C CA . HIS A 1 85 ? -5.837 5.732 -11.462 1.00 85.12 85 HIS A CA 1
ATOM 672 C C . HIS A 1 85 ? -5.554 5.143 -12.848 1.00 85.12 85 HIS A C 1
ATOM 674 O O . HIS A 1 85 ? -6.295 4.255 -13.267 1.00 85.12 85 HIS A O 1
ATOM 680 N N . GLY A 1 86 ? -4.461 5.565 -13.493 1.00 81.75 86 GLY A N 1
ATOM 681 C CA . GLY A 1 86 ? -4.041 5.089 -14.815 1.00 81.75 86 GLY A CA 1
ATOM 682 C C . GLY A 1 86 ? -3.471 3.664 -14.865 1.00 81.75 86 GLY A C 1
ATOM 683 O O . GLY A 1 86 ? -3.132 3.196 -15.947 1.00 81.75 86 GLY A O 1
ATOM 684 N N . VAL A 1 87 ? -3.341 2.967 -13.730 1.00 83.75 87 VAL A N 1
ATOM 685 C CA . VAL A 1 87 ? -2.937 1.551 -13.703 1.00 83.75 87 VAL A CA 1
ATOM 686 C C . VAL A 1 87 ? -4.167 0.670 -13.931 1.00 83.75 87 VAL A C 1
ATOM 688 O O . VAL A 1 87 ? -5.049 0.625 -13.068 1.00 83.75 87 VAL A O 1
ATOM 691 N N . ASP A 1 88 ? -4.202 -0.045 -15.056 1.00 80.44 88 ASP A N 1
ATOM 692 C CA . ASP A 1 88 ? -5.272 -0.979 -15.439 1.00 80.44 88 ASP A CA 1
ATOM 693 C C . ASP A 1 88 ? -4.770 -2.436 -15.469 1.00 80.44 88 ASP A C 1
ATOM 695 O O . ASP A 1 88 ? -4.812 -3.130 -16.479 1.00 80.44 88 ASP A O 1
ATOM 699 N N . ASP A 1 89 ? -4.183 -2.878 -14.354 1.00 79.69 89 ASP A N 1
ATOM 700 C CA . ASP A 1 89 ? -3.677 -4.244 -14.181 1.00 79.69 89 ASP A CA 1
ATOM 701 C C . ASP A 1 89 ? -4.401 -4.896 -12.992 1.00 79.69 89 ASP A C 1
ATOM 703 O O . ASP A 1 89 ? -4.298 -4.443 -11.845 1.00 79.69 89 ASP A O 1
ATOM 707 N N . SER A 1 90 ? -5.151 -5.967 -13.273 1.00 79.31 90 SER A N 1
ATOM 708 C CA . SER A 1 90 ? -5.945 -6.696 -12.277 1.00 79.31 90 SER A CA 1
ATOM 709 C C . SER A 1 90 ? -5.086 -7.315 -11.171 1.00 79.31 90 SER A C 1
ATOM 711 O O . SER A 1 90 ? -5.540 -7.433 -10.036 1.00 79.31 90 SER A O 1
ATOM 713 N N . SER A 1 91 ? -3.816 -7.629 -11.448 1.00 77.00 91 SER A N 1
ATOM 714 C CA . SER A 1 91 ? -2.885 -8.255 -10.501 1.00 77.00 91 SER A CA 1
ATOM 715 C C . SER A 1 91 ? -2.336 -7.301 -9.432 1.00 77.00 91 SER A C 1
ATOM 717 O O . SER A 1 91 ? -1.607 -7.726 -8.526 1.00 77.00 91 SER A O 1
ATOM 719 N N . VAL A 1 92 ? -2.624 -6.002 -9.553 1.00 80.06 92 VAL A N 1
ATOM 720 C CA . VAL A 1 92 ? -2.207 -4.945 -8.615 1.00 80.06 92 VAL A CA 1
ATOM 721 C C . VAL A 1 92 ? -3.372 -4.055 -8.185 1.00 80.06 92 VAL A C 1
ATOM 723 O O . VAL A 1 92 ? -3.149 -3.020 -7.557 1.00 80.06 92 VAL A O 1
ATOM 726 N N . VAL A 1 93 ? -4.611 -4.451 -8.491 1.00 83.25 93 VAL A N 1
ATOM 727 C CA . VAL A 1 93 ? -5.807 -3.656 -8.185 1.00 83.25 93 VAL A CA 1
ATOM 728 C C . VAL A 1 93 ? -5.959 -3.400 -6.684 1.00 83.25 93 VAL A C 1
ATOM 730 O O . VAL A 1 93 ? -6.287 -2.281 -6.291 1.00 83.25 93 VAL A O 1
ATOM 733 N N . GLY A 1 94 ? -5.627 -4.385 -5.845 1.00 83.00 94 GLY A N 1
ATOM 734 C CA . GLY A 1 94 ? -5.703 -4.201 -4.400 1.00 83.00 94 GLY A CA 1
ATOM 735 C C . GLY A 1 94 ? -4.662 -3.206 -3.877 1.00 83.00 94 GLY A C 1
ATOM 736 O O . GLY A 1 94 ? -4.971 -2.210 -3.223 1.00 83.00 94 GLY A O 1
ATOM 737 N N . LEU A 1 95 ? -3.408 -3.360 -4.322 1.00 85.56 95 LEU A N 1
ATOM 738 C CA . LEU A 1 95 ? -2.346 -2.394 -4.023 1.00 85.56 95 LEU A CA 1
ATOM 739 C C . LEU A 1 95 ? -2.721 -0.976 -4.489 1.00 85.56 95 LEU A C 1
ATOM 741 O O . LEU A 1 95 ? -2.491 -0.009 -3.767 1.00 85.56 95 LEU A O 1
ATOM 745 N N . LYS A 1 96 ? -3.323 -0.840 -5.675 1.00 88.00 96 LYS A N 1
ATOM 746 C CA . LYS A 1 96 ? -3.826 0.441 -6.186 1.00 88.00 96 LYS A CA 1
ATOM 747 C C . LYS A 1 96 ? -4.828 1.068 -5.215 1.00 88.00 96 LYS A C 1
ATOM 749 O O . LYS A 1 96 ? -4.688 2.251 -4.905 1.00 88.00 96 LYS A O 1
ATOM 754 N N . TYR A 1 97 ? -5.807 0.311 -4.723 1.00 87.06 97 TYR A N 1
ATOM 755 C CA . TYR A 1 97 ? -6.809 0.836 -3.794 1.00 87.06 97 TYR A CA 1
ATOM 756 C C . TYR A 1 97 ? -6.245 1.156 -2.409 1.00 87.06 97 TYR A C 1
ATOM 758 O O . TYR A 1 97 ? -6.567 2.222 -1.881 1.00 87.06 97 TYR A O 1
ATOM 766 N N . LEU A 1 98 ? -5.339 0.330 -1.876 1.00 88.25 98 LEU A N 1
ATOM 767 C CA . LEU A 1 98 ? -4.606 0.619 -0.639 1.00 88.25 98 LEU A CA 1
ATOM 768 C C . LEU A 1 98 ? -3.856 1.957 -0.731 1.00 88.25 98 LEU A C 1
ATOM 770 O O . LEU A 1 98 ? -3.980 2.815 0.144 1.00 88.25 98 LEU A O 1
ATOM 774 N N . LEU A 1 99 ? -3.096 2.161 -1.811 1.00 90.00 99 LEU A N 1
ATOM 775 C CA . LEU A 1 99 ? -2.303 3.378 -1.996 1.00 90.00 99 LEU A CA 1
ATOM 776 C C . LEU A 1 99 ? -3.180 4.602 -2.243 1.00 90.00 99 LEU A C 1
ATOM 778 O O . LEU A 1 99 ? -2.896 5.662 -1.692 1.00 90.00 99 LEU A O 1
ATOM 782 N N . LEU A 1 100 ? -4.257 4.469 -3.023 1.00 89.12 100 LEU A N 1
ATOM 783 C CA . LEU A 1 100 ? -5.238 5.541 -3.189 1.00 89.12 100 LEU A CA 1
ATOM 784 C C . LEU A 1 100 ? -5.854 5.931 -1.843 1.00 89.12 100 LEU A C 1
ATOM 786 O O . LEU A 1 100 ? -5.899 7.118 -1.533 1.00 89.12 100 LEU A O 1
ATOM 790 N N . GLY A 1 101 ? -6.258 4.957 -1.022 1.00 88.19 101 GLY A N 1
ATOM 791 C CA . GLY A 1 101 ? -6.785 5.209 0.319 1.00 88.19 101 GLY A CA 1
ATOM 792 C C . GLY A 1 101 ? -5.792 5.967 1.201 1.00 88.19 101 GLY A C 1
ATOM 793 O O . GLY A 1 101 ? -6.136 6.996 1.782 1.00 88.19 101 GLY A O 1
ATOM 794 N N . ALA A 1 102 ? -4.531 5.529 1.227 1.00 88.69 102 ALA A N 1
ATOM 795 C CA . ALA A 1 102 ? -3.474 6.194 1.986 1.00 88.69 102 ALA A CA 1
ATOM 796 C C . ALA A 1 102 ? -3.182 7.622 1.488 1.00 88.69 102 ALA A C 1
ATOM 798 O O . ALA A 1 102 ? -2.982 8.528 2.296 1.00 88.69 102 ALA A O 1
ATOM 799 N N . ILE A 1 103 ? -3.187 7.849 0.171 1.00 90.19 103 ILE A N 1
ATOM 800 C CA . ILE A 1 103 ? -2.993 9.180 -0.420 1.00 90.19 103 ILE A CA 1
ATOM 801 C C . ILE A 1 103 ? -4.167 10.103 -0.078 1.00 90.19 103 ILE A C 1
ATOM 803 O O . ILE A 1 103 ? -3.939 11.235 0.344 1.00 90.19 103 ILE A O 1
ATOM 807 N N . HIS A 1 104 ? -5.411 9.634 -0.217 1.00 88.25 104 HIS A N 1
ATOM 808 C CA . HIS A 1 104 ? -6.600 10.420 0.125 1.00 88.25 104 HIS A CA 1
ATOM 809 C C . HIS A 1 104 ? -6.637 10.780 1.611 1.00 88.25 104 HIS A C 1
ATOM 811 O O . HIS A 1 104 ? -6.949 11.920 1.947 1.00 88.25 104 HIS A O 1
ATOM 817 N N . LYS A 1 105 ? -6.212 9.866 2.489 1.00 86.75 105 LYS A N 1
ATOM 818 C CA . LYS A 1 105 ? -6.012 10.145 3.914 1.00 86.75 105 LYS A CA 1
ATOM 819 C C . LYS A 1 105 ? -4.988 11.259 4.145 1.00 86.75 105 LYS A C 1
ATOM 821 O O . LYS A 1 105 ? -5.262 12.178 4.906 1.00 86.75 105 LYS A O 1
ATOM 826 N N . CYS A 1 106 ? -3.844 11.235 3.454 1.00 87.06 106 CYS A N 1
ATOM 827 C CA . CYS A 1 106 ? -2.859 12.324 3.526 1.00 87.06 106 CYS A CA 1
ATOM 828 C C . CYS A 1 106 ? -3.383 13.663 2.974 1.00 87.06 106 CYS A C 1
ATOM 830 O O . CYS A 1 106 ? -2.897 14.712 3.381 1.00 87.06 106 CYS A O 1
ATOM 832 N N . LEU A 1 107 ? -4.357 13.635 2.060 1.00 86.94 107 LEU A N 1
ATOM 833 C CA . LEU A 1 107 ? -5.017 14.826 1.516 1.00 86.94 107 LEU A CA 1
ATOM 834 C C . LEU A 1 107 ? -6.187 15.331 2.384 1.00 86.94 107 LEU A C 1
ATOM 836 O O . LEU A 1 107 ? -6.728 16.388 2.082 1.00 86.94 107 LEU A O 1
ATOM 840 N N . GLY A 1 108 ? -6.577 14.606 3.439 1.00 82.88 108 GLY A N 1
ATOM 841 C CA . GLY A 1 108 ? -7.731 14.940 4.284 1.00 82.88 108 GLY A CA 1
ATOM 842 C C . GLY A 1 108 ? -9.090 14.472 3.741 1.00 82.88 108 GLY A C 1
ATOM 843 O O . GLY A 1 108 ? -10.122 14.781 4.329 1.00 82.88 108 GLY A O 1
ATOM 844 N N . ASN A 1 109 ? -9.119 13.693 2.655 1.00 81.81 109 ASN A N 1
ATOM 845 C CA . ASN A 1 109 ? -10.347 13.171 2.046 1.00 81.81 109 ASN A CA 1
ATOM 846 C C . ASN A 1 109 ? -10.736 11.815 2.661 1.00 81.81 109 ASN A C 1
ATOM 848 O O . ASN A 1 109 ? -10.620 10.766 2.018 1.00 81.81 109 ASN A O 1
ATOM 852 N N . SER A 1 110 ? -11.187 11.815 3.915 1.00 75.06 110 SER A N 1
ATOM 853 C CA . SER A 1 110 ? -11.461 10.576 4.659 1.00 75.06 110 SER A CA 1
ATOM 854 C C . SER A 1 110 ? -12.577 9.715 4.049 1.00 75.06 110 SER A C 1
ATOM 856 O O . SER A 1 110 ? -12.519 8.492 4.146 1.00 75.06 110 SER A O 1
ATOM 858 N N . GLU A 1 111 ? -13.571 10.307 3.379 1.00 75.81 111 GLU A N 1
ATOM 859 C CA . GLU A 1 111 ? -14.664 9.546 2.748 1.00 75.81 111 GLU A CA 1
ATOM 860 C C . GLU A 1 111 ? -14.203 8.747 1.527 1.00 75.81 111 GLU A C 1
ATOM 862 O O . GLU A 1 111 ? -14.472 7.546 1.430 1.00 75.81 111 GLU A O 1
ATOM 867 N N . ASP A 1 112 ? -13.436 9.383 0.637 1.00 75.69 112 ASP A N 1
ATOM 868 C CA . ASP A 1 112 ? -12.820 8.709 -0.507 1.00 75.69 112 ASP A CA 1
ATOM 869 C C . ASP A 1 112 ? -11.881 7.596 -0.037 1.00 75.69 112 ASP A C 1
ATOM 871 O O . ASP A 1 112 ? -11.869 6.501 -0.604 1.00 75.69 112 ASP A O 1
ATOM 875 N N . ALA A 1 113 ? -11.116 7.852 1.029 1.00 76.44 113 ALA A N 1
ATOM 876 C CA . ALA A 1 113 ? -10.194 6.876 1.587 1.00 76.44 113 ALA A CA 1
ATOM 877 C C . ALA A 1 113 ? -10.928 5.615 2.080 1.00 76.44 113 ALA A C 1
ATOM 879 O O . ALA A 1 113 ? -10.516 4.499 1.752 1.00 76.44 113 ALA A O 1
ATOM 880 N N . VAL A 1 114 ? -12.057 5.784 2.779 1.00 72.81 114 VAL A N 1
ATOM 881 C CA . VAL A 1 114 ? -12.904 4.675 3.246 1.00 72.81 114 VAL A CA 1
ATOM 882 C C . VAL A 1 114 ? -13.508 3.908 2.071 1.00 72.81 114 VAL A C 1
ATOM 884 O O . VAL A 1 114 ? -13.401 2.684 2.025 1.00 72.81 114 VAL A O 1
ATOM 887 N N . GLN A 1 115 ? -14.092 4.594 1.083 1.00 75.94 115 GLN A N 1
ATOM 888 C CA . GLN A 1 115 ? -14.681 3.925 -0.084 1.00 75.94 115 GLN A CA 1
ATOM 889 C C . GLN A 1 115 ? -13.661 3.077 -0.851 1.00 75.94 115 GLN A C 1
ATOM 891 O O . GLN A 1 115 ? -13.998 2.015 -1.378 1.00 75.94 115 GLN A O 1
ATOM 896 N N . ARG A 1 116 ? -12.417 3.553 -0.960 1.00 76.69 116 ARG A N 1
ATOM 897 C CA . ARG A 1 116 ? -11.343 2.836 -1.658 1.00 76.69 116 ARG A CA 1
ATOM 898 C C . ARG A 1 116 ? -10.842 1.646 -0.841 1.00 76.69 116 AR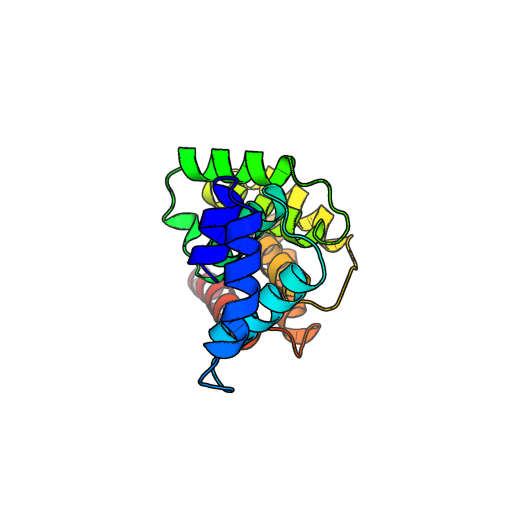G A C 1
ATOM 900 O O . ARG A 1 116 ? -10.660 0.583 -1.421 1.00 76.69 116 ARG A O 1
ATOM 907 N N . ALA A 1 117 ? -10.713 1.780 0.477 1.00 69.69 117 ALA A N 1
ATOM 908 C CA . ALA A 1 117 ? -10.309 0.675 1.345 1.00 69.69 117 ALA A CA 1
ATOM 909 C C . ALA A 1 117 ? -11.366 -0.447 1.424 1.00 69.69 117 ALA A C 1
ATOM 911 O O . ALA A 1 117 ? -11.013 -1.620 1.410 1.00 69.69 117 ALA A O 1
ATOM 912 N N . VAL A 1 118 ? -12.663 -0.118 1.393 1.00 69.44 118 VAL A N 1
ATOM 913 C CA . VAL A 1 118 ? -13.743 -1.128 1.324 1.00 69.44 118 VAL A CA 1
ATOM 914 C C . VAL A 1 118 ? -13.724 -1.893 -0.005 1.00 69.44 118 VAL A C 1
ATOM 916 O O . VAL A 1 118 ? -13.970 -3.096 -0.038 1.00 69.44 118 VAL A O 1
ATOM 919 N N . LYS A 1 119 ? -13.402 -1.220 -1.119 1.00 68.38 119 LYS A N 1
ATOM 920 C CA . LYS A 1 119 ? -13.229 -1.894 -2.419 1.00 68.38 119 LYS A CA 1
ATOM 921 C C . LYS A 1 119 ? -12.043 -2.862 -2.426 1.00 68.38 119 LYS A C 1
ATOM 923 O O . LYS A 1 119 ? -12.093 -3.848 -3.157 1.00 68.38 119 LYS A O 1
ATOM 928 N N . ASP A 1 120 ? -11.012 -2.593 -1.627 1.00 64.12 120 ASP A N 1
ATOM 929 C CA . ASP A 1 120 ? -9.871 -3.495 -1.447 1.00 64.12 120 ASP A CA 1
ATOM 930 C C . ASP A 1 120 ? -10.227 -4.735 -0.614 1.00 64.12 120 ASP A C 1
ATOM 932 O O . ASP A 1 120 ? -9.847 -5.840 -0.986 1.00 64.12 120 ASP A O 1
ATOM 936 N N . GLU A 1 121 ? -11.041 -4.589 0.439 1.00 56.09 121 GLU A N 1
ATOM 937 C CA . GLU A 1 121 ? -11.504 -5.704 1.289 1.00 56.09 121 GLU A CA 1
ATOM 938 C C . GLU A 1 121 ? -12.249 -6.793 0.487 1.00 56.09 121 GLU A C 1
ATOM 940 O O . GLU A 1 121 ? -12.161 -7.986 0.782 1.00 56.09 121 GLU A O 1
ATOM 945 N N . LEU A 1 122 ? -12.931 -6.393 -0.591 1.00 53.03 122 LEU A N 1
ATOM 946 C CA . LEU A 1 122 ? -13.594 -7.294 -1.541 1.00 53.03 122 LEU A CA 1
ATOM 947 C C . LEU A 1 122 ? -12.612 -8.029 -2.471 1.00 53.03 122 LEU A C 1
ATOM 949 O O . LEU A 1 122 ? -12.959 -9.062 -3.052 1.00 53.03 122 LEU A O 1
ATOM 953 N N . CYS A 1 123 ? -11.384 -7.533 -2.623 1.00 52.22 123 CYS A N 1
ATOM 954 C CA . CYS A 1 123 ? -10.366 -8.119 -3.481 1.00 52.22 123 CYS A CA 1
ATOM 955 C C . CYS A 1 123 ? -9.564 -9.184 -2.714 1.00 52.22 123 CYS A C 1
ATOM 957 O O . CYS A 1 123 ? -8.440 -8.964 -2.273 1.00 52.22 123 CYS A O 1
ATOM 959 N N . ARG A 1 124 ? -10.134 -10.391 -2.582 1.00 53.81 124 ARG A N 1
ATOM 960 C CA . ARG A 1 124 ? -9.469 -11.589 -2.018 1.00 53.81 124 ARG A CA 1
ATOM 961 C C . ARG A 1 124 ? -8.388 -12.153 -2.953 1.00 53.81 124 ARG A C 1
ATOM 963 O O . ARG A 1 124 ? -8.390 -13.347 -3.249 1.00 53.81 124 ARG A O 1
ATOM 970 N N . GLN A 1 125 ? -7.498 -11.318 -3.484 1.00 52.25 125 GLN A N 1
ATOM 971 C CA . GLN A 1 125 ? -6.432 -11.777 -4.368 1.00 52.25 125 GLN A CA 1
ATOM 972 C C . GLN A 1 125 ? -5.063 -11.709 -3.696 1.00 52.25 125 GLN A C 1
ATOM 974 O O . GLN A 1 125 ? -4.481 -10.646 -3.514 1.00 52.25 125 GLN A O 1
ATOM 979 N N . ASN A 1 126 ? -4.556 -12.917 -3.437 1.00 49.56 126 ASN A N 1
ATOM 980 C CA . ASN A 1 126 ? -3.213 -13.287 -3.011 1.00 49.56 126 ASN A CA 1
ATOM 981 C C . ASN A 1 126 ? -2.771 -12.748 -1.648 1.00 49.56 126 ASN A C 1
ATOM 983 O O . ASN A 1 126 ? -2.524 -11.560 -1.487 1.00 49.56 126 ASN A O 1
ATOM 987 N N . ASN A 1 127 ? -2.580 -13.702 -0.728 1.00 51.22 127 ASN A N 1
ATOM 988 C CA . ASN A 1 127 ? -1.937 -13.640 0.590 1.00 51.22 127 ASN A CA 1
ATOM 989 C C . ASN A 1 127 ? -0.624 -12.827 0.596 1.00 51.22 127 ASN A C 1
ATOM 991 O O . ASN A 1 127 ? 0.480 -13.367 0.673 1.00 51.22 127 ASN A O 1
ATOM 995 N N . LEU A 1 128 ? -0.740 -11.514 0.467 1.00 71.44 128 LEU A N 1
ATOM 996 C CA . LEU A 1 128 ? 0.323 -10.529 0.548 1.00 71.44 128 LEU A CA 1
ATOM 997 C C . LEU A 1 128 ? 0.007 -9.594 1.712 1.00 71.44 128 LEU A C 1
ATOM 999 O O . LEU A 1 128 ? -1.105 -9.559 2.230 1.00 71.44 128 LEU A O 1
ATOM 1003 N N . TYR A 1 129 ? 0.979 -8.765 2.075 1.00 80.81 129 TYR A N 1
ATOM 1004 C CA . TYR A 1 129 ? 0.810 -7.739 3.103 1.00 80.81 129 TYR A CA 1
ATOM 1005 C C . TYR A 1 129 ? -0.258 -6.685 2.755 1.00 80.81 129 TYR A C 1
ATOM 1007 O O . TYR A 1 129 ? -0.628 -5.905 3.619 1.00 80.81 129 TYR A O 1
ATOM 1015 N N . VAL A 1 130 ? -0.762 -6.626 1.517 1.00 84.69 130 VAL A N 1
ATOM 1016 C CA . VAL A 1 130 ? -1.735 -5.606 1.084 1.00 84.69 130 VAL A CA 1
ATOM 1017 C C . VAL A 1 130 ? -3.018 -5.675 1.912 1.00 84.69 130 VAL A C 1
ATOM 1019 O O . VAL A 1 130 ? -3.416 -4.663 2.477 1.00 84.69 130 VAL A O 1
ATOM 1022 N N . GLN A 1 131 ? -3.602 -6.866 2.060 1.00 83.19 131 GLN A N 1
ATOM 1023 C CA . GLN A 1 131 ? -4.863 -7.060 2.776 1.00 83.19 131 GLN A CA 1
ATOM 1024 C C . GLN A 1 131 ? -4.790 -6.679 4.271 1.00 83.19 131 GLN A C 1
ATOM 1026 O O . GLN A 1 131 ? -5.618 -5.874 4.708 1.00 83.19 131 GLN A O 1
ATOM 1031 N N . PRO A 1 132 ? -3.811 -7.161 5.071 1.00 87.75 132 PRO A N 1
ATOM 1032 C CA . PRO A 1 132 ? -3.700 -6.728 6.463 1.00 87.75 132 PRO A CA 1
ATOM 1033 C C . PRO A 1 132 ? -3.387 -5.227 6.578 1.00 87.75 132 PRO A C 1
ATOM 1035 O O . PRO A 1 132 ? -3.907 -4.557 7.471 1.00 87.75 132 PRO A O 1
ATOM 1038 N N . TYR A 1 133 ? -2.610 -4.649 5.653 1.00 88.62 133 TYR A N 1
ATOM 1039 C CA . TYR A 1 133 ? -2.379 -3.200 5.627 1.00 88.62 133 TYR A CA 1
ATOM 1040 C C . TYR A 1 133 ? -3.638 -2.398 5.262 1.00 88.62 133 TYR A C 1
ATOM 1042 O O . TYR A 1 133 ? -3.830 -1.307 5.795 1.00 88.62 133 TYR A O 1
ATOM 1050 N N . ALA A 1 134 ? -4.516 -2.918 4.408 1.00 86.25 134 ALA A N 1
ATOM 1051 C CA . ALA A 1 134 ? -5.783 -2.274 4.079 1.00 86.25 134 ALA A CA 1
ATOM 1052 C C . ALA A 1 134 ? -6.771 -2.317 5.243 1.00 86.25 134 ALA A C 1
ATOM 1054 O O . ALA A 1 134 ? -7.368 -1.289 5.565 1.00 86.25 134 ALA A O 1
ATOM 1055 N N . CYS A 1 135 ? -6.860 -3.456 5.938 1.00 86.69 135 CYS A N 1
ATOM 1056 C CA . CYS A 1 135 ? -7.606 -3.571 7.193 1.00 86.69 135 CYS A CA 1
ATOM 1057 C C . CYS A 1 135 ? -7.086 -2.564 8.226 1.00 86.69 135 CYS A C 1
ATOM 1059 O O . CYS A 1 135 ? -7.872 -1.889 8.889 1.00 86.69 135 CYS A O 1
ATOM 1061 N N . TYR A 1 136 ? -5.762 -2.395 8.311 1.00 90.00 136 TYR A N 1
ATOM 1062 C CA . TYR A 1 136 ? -5.145 -1.379 9.159 1.00 90.00 136 TYR A CA 1
ATOM 1063 C C . TYR A 1 136 ? -5.531 0.053 8.761 1.00 90.00 136 TYR A C 1
ATOM 1065 O O . TYR A 1 136 ? -5.936 0.828 9.626 1.00 90.00 136 TYR A O 1
ATOM 1073 N N . GLU A 1 137 ? -5.430 0.430 7.482 1.00 88.62 137 GLU A N 1
ATOM 1074 C CA . GLU A 1 137 ? -5.759 1.796 7.052 1.00 88.62 137 GLU A CA 1
ATOM 1075 C C . GLU A 1 137 ? -7.245 2.113 7.218 1.00 88.62 137 GLU A C 1
ATOM 1077 O O . GLU A 1 137 ? -7.573 3.189 7.725 1.00 88.62 137 GLU A O 1
ATOM 1082 N N . LEU A 1 138 ? -8.133 1.179 6.856 1.00 86.31 138 LEU A N 1
ATOM 1083 C CA . LEU A 1 138 ? -9.570 1.310 7.092 1.00 86.31 138 LEU A CA 1
ATOM 1084 C C . LEU A 1 138 ? -9.866 1.398 8.588 1.00 86.31 138 LEU A C 1
ATOM 1086 O O . LEU A 1 138 ? -10.619 2.272 9.011 1.00 86.31 138 LEU A O 1
ATOM 1090 N N . GLY A 1 139 ? -9.225 0.545 9.390 1.00 87.62 139 GLY A N 1
ATOM 1091 C CA . GLY A 1 139 ? -9.303 0.574 10.843 1.00 87.62 139 GLY A CA 1
ATOM 1092 C C . GLY A 1 139 ? -8.971 1.958 11.387 1.00 87.62 139 GLY A C 1
ATOM 1093 O O . GLY A 1 139 ? -9.793 2.549 12.078 1.00 87.62 139 GLY A O 1
ATOM 1094 N N . CYS A 1 140 ? -7.826 2.526 10.996 1.00 87.62 140 CYS A N 1
ATOM 1095 C CA . CYS A 1 140 ? -7.434 3.879 11.388 1.00 87.62 140 CYS A CA 1
ATOM 1096 C C . CYS A 1 140 ? -8.440 4.954 10.953 1.00 87.62 140 CYS A C 1
ATOM 1098 O O . CYS A 1 140 ? -8.739 5.830 11.750 1.00 87.62 140 CYS A O 1
ATOM 1100 N N . LEU A 1 141 ? -8.967 4.900 9.727 1.00 85.44 141 LEU A N 1
ATOM 1101 C CA . LEU A 1 141 ? -9.955 5.882 9.252 1.00 85.44 141 LEU A CA 1
ATOM 1102 C C . LEU A 1 141 ? -11.266 5.828 10.045 1.00 85.44 141 LEU A C 1
ATOM 1104 O O . LEU A 1 141 ? -11.916 6.849 10.249 1.00 85.44 141 LEU A O 1
ATOM 1108 N N . LEU A 1 142 ? -11.671 4.634 10.480 1.00 85.50 142 LEU A N 1
ATOM 1109 C CA . LEU A 1 142 ? -12.881 4.441 11.277 1.00 85.50 142 LEU A CA 1
ATOM 1110 C C . LEU A 1 142 ? -12.682 4.788 12.757 1.00 85.50 142 LEU A C 1
ATOM 1112 O O . LEU A 1 142 ? -13.675 5.013 13.446 1.00 85.50 142 LEU A O 1
ATOM 1116 N N . LEU A 1 143 ? -11.438 4.845 13.244 1.00 84.69 143 LEU A N 1
ATOM 1117 C CA . LEU A 1 143 ? -11.136 5.348 14.588 1.00 84.69 143 LEU A CA 1
ATOM 1118 C C . LEU A 1 143 ? -11.364 6.860 14.708 1.00 84.69 143 LEU A C 1
ATOM 1120 O O . LEU A 1 143 ? -11.716 7.321 15.788 1.00 84.69 143 LEU A O 1
ATOM 1124 N N . ASP A 1 144 ? -11.231 7.613 13.613 1.00 80.19 144 ASP A N 1
ATOM 1125 C CA . ASP A 1 144 ? -11.423 9.070 13.615 1.00 80.19 144 ASP A CA 1
ATOM 1126 C C . ASP A 1 144 ? -12.897 9.484 13.820 1.00 80.19 144 ASP A C 1
ATOM 1128 O O . ASP A 1 144 ? -13.181 10.645 14.117 1.00 80.19 144 ASP A O 1
ATOM 1132 N N . LYS A 1 145 ? -13.855 8.556 13.666 1.00 81.12 145 LYS A N 1
ATOM 1133 C CA . LYS A 1 145 ? -15.295 8.817 13.824 1.00 81.12 145 LYS A CA 1
ATOM 1134 C C . LYS A 1 145 ? -15.858 8.045 15.024 1.00 81.12 145 LYS A C 1
ATOM 1136 O O . LYS A 1 145 ? -15.813 6.814 14.997 1.00 81.12 145 LYS A O 1
ATOM 1141 N N . PRO A 1 146 ? -16.480 8.710 16.021 1.00 77.81 146 PRO A N 1
ATOM 1142 C CA . PRO A 1 146 ? -16.945 8.067 17.257 1.00 77.81 146 PRO A CA 1
ATOM 1143 C C . PRO A 1 146 ? -17.944 6.927 17.008 1.00 77.81 146 PRO A C 1
ATOM 1145 O O . PRO A 1 146 ? -17.890 5.897 17.675 1.00 77.81 146 PRO A O 1
ATOM 1148 N N . GLU A 1 147 ? -18.798 7.065 15.993 1.00 83.38 147 GLU A N 1
ATOM 1149 C CA . GLU A 1 147 ? -19.805 6.065 15.614 1.00 83.38 147 GLU A CA 1
ATOM 1150 C C . GLU A 1 147 ? -19.195 4.765 15.066 1.00 83.38 147 GLU A C 1
ATOM 1152 O O . GLU A 1 147 ? -19.788 3.694 15.188 1.00 83.38 147 GLU A O 1
ATOM 1157 N N . THR A 1 148 ? -18.001 4.832 14.468 1.00 85.25 148 THR A N 1
ATOM 1158 C CA . THR A 1 148 ? -17.361 3.683 13.811 1.00 85.25 148 THR A CA 1
ATOM 1159 C C . THR A 1 148 ? -16.156 3.129 14.563 1.00 85.25 148 THR A C 1
ATOM 1161 O O . THR A 1 148 ? -15.568 2.146 14.107 1.00 85.25 148 THR A O 1
ATOM 1164 N N . VAL A 1 149 ? -15.823 3.679 15.736 1.00 85.81 149 VAL A N 1
ATOM 1165 C CA . VAL A 1 149 ? -14.677 3.257 16.564 1.00 85.81 149 VAL A CA 1
ATOM 1166 C C . VAL A 1 149 ? -14.681 1.752 16.834 1.00 85.81 149 VAL A C 1
ATOM 1168 O O . VAL A 1 149 ? -13.642 1.100 16.715 1.00 85.81 149 VAL A O 1
ATOM 1171 N N . GLY A 1 150 ? -15.843 1.175 17.164 1.00 85.75 150 GLY A N 1
ATOM 1172 C CA . GLY A 1 150 ? -15.965 -0.261 17.436 1.00 85.75 150 GLY A CA 1
ATOM 1173 C C . GLY A 1 150 ? -15.562 -1.118 16.232 1.00 85.75 150 GLY A C 1
ATOM 1174 O O . GLY A 1 150 ? -14.782 -2.062 16.366 1.00 85.75 150 GLY A O 1
ATOM 1175 N N . ARG A 1 151 ? -16.015 -0.726 15.035 1.00 86.62 151 ARG A N 1
ATOM 1176 C CA . ARG A 1 151 ? -15.654 -1.384 13.773 1.00 86.62 151 ARG A CA 1
ATOM 1177 C C . ARG A 1 151 ? -14.182 -1.165 13.421 1.00 86.62 151 ARG A C 1
ATOM 1179 O O . ARG A 1 151 ? -13.522 -2.101 12.980 1.00 86.62 151 ARG A O 1
ATOM 1186 N N . GLY A 1 152 ? -13.654 0.035 13.666 1.00 86.81 152 GLY A N 1
ATOM 1187 C CA . GLY A 1 152 ? -12.238 0.347 13.470 1.00 86.81 152 GLY A CA 1
ATOM 1188 C C . GLY A 1 152 ? -11.329 -0.540 14.321 1.00 86.81 152 GLY A C 1
ATOM 1189 O O . GLY A 1 152 ? -10.393 -1.147 13.806 1.00 86.81 152 GLY A O 1
ATOM 1190 N N . ARG A 1 153 ? -11.651 -0.707 15.611 1.00 87.38 153 ARG A N 1
ATOM 1191 C CA . ARG A 1 153 ? -10.919 -1.612 16.510 1.00 87.38 153 ARG A CA 1
ATOM 1192 C C . ARG A 1 153 ? -10.995 -3.070 16.050 1.00 87.38 153 ARG A C 1
ATOM 1194 O O . ARG A 1 153 ? -9.971 -3.746 16.085 1.00 87.38 153 ARG A O 1
ATOM 1201 N N . ALA A 1 154 ? -12.168 -3.543 15.628 1.00 88.69 154 ALA A N 1
ATOM 1202 C CA . ALA A 1 154 ? -12.329 -4.910 15.134 1.00 88.69 154 ALA A CA 1
ATOM 1203 C C . ALA A 1 154 ? -11.417 -5.186 13.927 1.00 88.69 154 ALA A C 1
ATOM 1205 O O . ALA A 1 154 ? -10.694 -6.175 13.931 1.00 88.69 154 ALA A O 1
ATOM 1206 N N . LEU A 1 155 ? -11.357 -4.263 12.959 1.00 88.38 155 LEU A N 1
ATOM 1207 C CA . LEU A 1 155 ? -10.474 -4.379 11.791 1.00 88.38 155 LEU A CA 1
ATOM 1208 C C . LEU A 1 155 ? -8.984 -4.362 12.155 1.00 88.38 155 LEU A C 1
ATOM 1210 O O . LEU A 1 155 ? -8.192 -5.075 11.544 1.00 88.38 155 LEU A O 1
ATOM 1214 N N . LEU A 1 156 ? -8.584 -3.573 13.159 1.00 88.44 156 LEU A N 1
ATOM 1215 C CA . LEU A 1 156 ? -7.199 -3.558 13.643 1.00 88.44 156 LEU A CA 1
ATOM 1216 C C . LEU A 1 156 ? -6.792 -4.878 14.308 1.00 88.44 156 LEU A C 1
ATOM 1218 O O . LEU A 1 156 ? -5.648 -5.305 14.155 1.00 88.44 156 LEU A O 1
ATOM 1222 N N . LEU A 1 157 ? -7.706 -5.512 15.045 1.00 87.94 157 LEU A N 1
ATOM 1223 C CA . LEU A 1 157 ? -7.476 -6.835 15.629 1.00 87.94 157 LEU A CA 1
ATOM 1224 C C . LEU A 1 157 ? -7.444 -7.908 14.542 1.00 87.94 157 LEU A C 1
ATOM 1226 O O . LEU A 1 157 ? -6.503 -8.693 14.503 1.00 87.94 157 LEU A O 1
ATOM 1230 N N . GLN A 1 158 ? -8.377 -7.850 13.592 1.00 87.00 158 GLN A N 1
ATOM 1231 C CA . GLN A 1 158 ? -8.406 -8.729 12.427 1.00 87.00 158 GLN A CA 1
ATOM 1232 C C . GLN A 1 158 ? -7.087 -8.670 11.642 1.00 87.00 158 GLN A C 1
ATOM 1234 O O . GLN A 1 158 ? -6.492 -9.697 11.341 1.00 87.00 158 GLN A O 1
ATOM 1239 N N . ALA A 1 159 ? -6.564 -7.466 11.381 1.00 86.38 159 ALA A N 1
ATOM 1240 C CA . ALA A 1 159 ? -5.285 -7.269 10.694 1.00 86.38 159 ALA A CA 1
ATOM 1241 C C . ALA A 1 159 ? -4.084 -7.911 11.417 1.00 86.38 159 ALA A C 1
ATOM 1243 O O . ALA A 1 159 ? -3.070 -8.196 10.779 1.00 86.38 159 ALA A O 1
ATOM 1244 N N . LYS A 1 160 ? -4.182 -8.095 12.739 1.00 86.12 160 LYS A N 1
ATOM 1245 C CA . LYS A 1 160 ? -3.135 -8.655 13.601 1.00 86.12 160 LYS A CA 1
ATOM 1246 C C . LYS A 1 160 ? -3.274 -10.169 13.793 1.00 86.12 160 LYS A C 1
ATOM 1248 O O . LYS A 1 160 ? -2.263 -10.845 13.939 1.00 86.12 160 LYS A O 1
ATOM 1253 N N . GLU A 1 161 ? -4.499 -10.678 13.876 1.00 86.06 161 GLU A N 1
ATOM 1254 C CA . GLU A 1 161 ? -4.780 -12.060 14.292 1.00 86.06 161 GLU A CA 1
ATOM 1255 C C . GLU A 1 161 ? -5.077 -12.984 13.105 1.00 86.06 161 GLU A C 1
ATOM 1257 O O . GLU A 1 161 ? -4.639 -14.133 13.105 1.00 86.06 161 GLU A O 1
ATOM 1262 N N . ASP A 1 162 ? -5.729 -12.476 12.055 1.00 84.50 162 ASP A N 1
ATOM 1263 C CA . ASP A 1 162 ? -6.202 -13.301 10.933 1.00 84.50 162 ASP A CA 1
ATOM 1264 C C . ASP A 1 162 ? -5.160 -13.454 9.810 1.00 84.50 162 ASP A C 1
ATOM 1266 O O . ASP A 1 162 ? -5.351 -14.236 8.875 1.00 84.50 162 ASP A O 1
ATOM 1270 N N . PHE A 1 163 ? -4.045 -12.719 9.880 1.00 83.25 163 PHE A N 1
ATOM 1271 C CA . PHE A 1 163 ? -3.003 -12.699 8.852 1.00 83.25 163 PHE A CA 1
ATOM 1272 C C . PHE A 1 163 ? -1.626 -12.963 9.461 1.00 83.25 163 PHE A C 1
ATOM 1274 O O . PHE A 1 163 ? -1.243 -12.321 10.432 1.00 83.25 163 PHE A O 1
ATOM 1281 N N . SER A 1 164 ? -0.843 -13.856 8.852 1.00 83.31 164 SER A N 1
ATOM 1282 C CA . SER A 1 164 ? 0.531 -14.156 9.282 1.00 83.31 164 SER A CA 1
ATOM 1283 C C . SER A 1 164 ? 1.427 -14.549 8.105 1.00 83.31 164 SER A C 1
ATOM 1285 O O . SER A 1 164 ? 0.947 -14.938 7.037 1.00 83.31 164 SER A O 1
ATOM 1287 N N . GLY A 1 165 ? 2.743 -14.421 8.280 1.00 80.75 165 GLY A N 1
ATOM 1288 C CA . GLY A 1 165 ? 3.742 -14.867 7.307 1.00 80.75 165 GLY A CA 1
ATOM 1289 C C . GLY A 1 165 ? 3.933 -13.931 6.109 1.00 80.75 165 GLY A C 1
ATOM 1290 O O . GLY A 1 165 ? 4.453 -14.360 5.077 1.00 80.75 165 GLY A O 1
ATOM 1291 N N . TYR A 1 166 ? 3.530 -12.662 6.224 1.00 83.56 166 TYR A N 1
ATOM 1292 C CA . TYR A 1 166 ? 3.667 -11.657 5.165 1.00 83.56 166 TYR A CA 1
ATOM 1293 C C . TYR A 1 166 ? 4.863 -10.715 5.388 1.00 83.56 166 TYR A C 1
ATOM 1295 O O . TYR A 1 166 ? 5.354 -10.518 6.501 1.00 83.56 166 TYR A O 1
ATOM 1303 N N . ASP A 1 167 ? 5.354 -10.103 4.304 1.00 82.31 167 ASP A N 1
ATOM 1304 C CA . ASP A 1 167 ? 6.453 -9.136 4.387 1.00 82.31 167 ASP A CA 1
ATOM 1305 C C . ASP A 1 167 ? 6.039 -7.921 5.241 1.00 82.31 167 ASP A C 1
ATOM 1307 O O . ASP A 1 167 ? 4.972 -7.347 5.045 1.00 82.31 167 ASP A O 1
ATOM 1311 N N . PHE A 1 168 ? 6.910 -7.492 6.160 1.00 86.00 168 PHE A N 1
ATOM 1312 C CA . PHE A 1 168 ? 6.677 -6.371 7.084 1.00 86.00 168 PHE A CA 1
ATOM 1313 C C . PHE A 1 168 ? 5.605 -6.584 8.173 1.00 86.00 168 PHE A C 1
ATOM 1315 O O . PHE A 1 168 ? 5.184 -5.606 8.791 1.00 86.00 168 PHE A O 1
ATOM 1322 N N . GLU A 1 169 ? 5.234 -7.825 8.499 1.00 87.56 169 GLU A N 1
ATOM 1323 C CA . GLU A 1 169 ? 4.297 -8.159 9.593 1.00 87.56 169 GLU A CA 1
ATOM 1324 C C . GLU A 1 169 ? 4.631 -7.475 10.926 1.00 87.56 169 GLU A C 1
ATOM 1326 O O . GLU A 1 169 ? 3.831 -6.701 11.451 1.00 87.56 169 GLU A O 1
ATOM 1331 N N . ASN A 1 170 ? 5.863 -7.629 11.420 1.00 88.38 170 ASN A N 1
ATOM 1332 C CA . ASN A 1 170 ? 6.306 -6.967 12.655 1.00 88.38 170 ASN A CA 1
ATOM 1333 C C . ASN A 1 170 ? 6.128 -5.441 12.599 1.00 88.38 170 ASN A C 1
ATOM 1335 O O . ASN A 1 170 ? 5.793 -4.801 13.597 1.00 88.38 170 ASN A O 1
ATOM 1339 N N . ARG A 1 171 ? 6.337 -4.839 11.422 1.00 88.56 171 ARG A N 1
ATOM 1340 C CA . ARG A 1 171 ? 6.175 -3.396 11.232 1.00 88.56 171 ARG A CA 1
ATOM 1341 C C . ARG A 1 171 ? 4.704 -2.998 11.274 1.00 88.56 171 ARG A C 1
ATOM 1343 O O . ARG A 1 171 ? 4.402 -1.926 11.798 1.00 88.56 171 ARG A O 1
ATOM 1350 N N . LEU A 1 172 ? 3.808 -3.821 10.733 1.00 89.88 172 LEU A N 1
ATOM 1351 C CA . LEU A 1 172 ? 2.374 -3.586 10.834 1.00 89.88 172 LEU A CA 1
ATOM 1352 C C . LEU A 1 172 ? 1.892 -3.737 12.279 1.00 89.88 172 LEU A C 1
ATOM 1354 O O . LEU A 1 172 ? 1.192 -2.856 12.766 1.00 89.88 172 LEU A O 1
ATOM 1358 N N . HIS A 1 173 ? 2.336 -4.767 13.000 1.00 90.62 173 HIS A N 1
ATOM 1359 C CA . HIS A 1 173 ? 1.967 -4.979 14.403 1.00 90.62 173 HIS A CA 1
ATOM 1360 C C . HIS A 1 173 ? 2.346 -3.792 15.293 1.00 90.62 173 HIS A C 1
ATOM 1362 O O . HIS A 1 173 ? 1.526 -3.337 16.090 1.00 90.62 173 HIS A O 1
ATOM 1368 N N . VAL A 1 174 ? 3.540 -3.218 15.107 1.00 91.00 174 VAL A N 1
ATOM 1369 C CA . VAL A 1 174 ? 3.946 -1.991 15.814 1.00 91.00 174 VAL A CA 1
ATOM 1370 C C . VAL A 1 174 ? 3.016 -0.817 15.483 1.00 91.00 174 VAL A C 1
ATOM 1372 O O . VAL A 1 174 ? 2.639 -0.059 16.375 1.00 91.00 174 VAL A O 1
ATOM 1375 N N . ARG A 1 175 ? 2.596 -0.667 14.219 1.00 91.31 175 ARG A N 1
ATOM 1376 C CA . ARG A 1 175 ? 1.652 0.389 13.808 1.00 91.31 175 ARG A CA 1
ATOM 1377 C C . ARG A 1 175 ? 0.258 0.193 14.401 1.00 91.31 175 ARG A C 1
ATOM 1379 O O . ARG A 1 175 ? -0.346 1.176 14.821 1.00 91.31 175 ARG A O 1
ATOM 1386 N N . ILE A 1 176 ? -0.239 -1.043 14.431 1.00 91.25 176 ILE A N 1
ATOM 1387 C CA . ILE A 1 176 ? -1.522 -1.402 15.048 1.00 91.25 176 ILE A CA 1
ATOM 1388 C C . ILE A 1 176 ? -1.472 -1.094 16.543 1.00 91.25 176 ILE A C 1
ATOM 1390 O O . ILE A 1 176 ? -2.368 -0.437 17.063 1.00 91.25 176 ILE A O 1
ATOM 1394 N N . HIS A 1 177 ? -0.398 -1.497 17.225 1.00 90.31 177 HIS A N 1
ATOM 1395 C CA . HIS A 1 177 ? -0.213 -1.202 18.641 1.00 90.31 177 HIS A CA 1
ATOM 1396 C C . HIS A 1 177 ? -0.214 0.307 18.913 1.00 90.31 177 HIS A C 1
ATOM 1398 O O . HIS A 1 177 ? -0.922 0.758 19.807 1.00 90.31 177 HIS A O 1
ATOM 1404 N N . ALA A 1 178 ? 0.518 1.097 18.119 1.00 89.44 178 ALA A N 1
ATOM 1405 C CA . ALA A 1 178 ? 0.534 2.554 18.252 1.00 89.44 178 ALA A CA 1
ATOM 1406 C C . ALA A 1 178 ? -0.860 3.177 18.050 1.00 89.44 178 ALA A C 1
ATOM 1408 O O . ALA A 1 178 ? -1.263 4.023 18.842 1.00 89.44 178 ALA A O 1
ATOM 1409 N N . ALA A 1 179 ? -1.617 2.721 17.044 1.00 87.38 179 ALA A N 1
ATOM 1410 C CA . ALA A 1 179 ? -2.978 3.197 16.787 1.00 87.38 179 ALA A CA 1
ATOM 1411 C C . ALA A 1 179 ? -3.968 2.822 17.908 1.00 87.38 179 ALA A C 1
ATOM 1413 O O . ALA A 1 179 ? -4.851 3.602 18.251 1.00 87.38 179 ALA A O 1
ATOM 1414 N N . LEU A 1 180 ? -3.825 1.637 18.509 1.00 86.81 180 LEU A N 1
ATOM 1415 C CA . LEU A 1 180 ? -4.646 1.219 19.651 1.00 86.81 180 LEU A CA 1
ATOM 1416 C C . LEU A 1 180 ? -4.243 1.924 20.955 1.00 86.81 180 LEU A C 1
ATOM 1418 O O . LEU A 1 180 ? -5.093 2.131 21.821 1.00 86.81 180 LEU A O 1
ATOM 1422 N N . ALA A 1 181 ? -2.967 2.281 21.110 1.00 86.06 181 ALA A N 1
ATOM 1423 C CA . ALA A 1 181 ? -2.463 3.001 22.275 1.00 86.06 181 ALA A CA 1
ATOM 1424 C C . ALA A 1 181 ? -2.943 4.459 22.294 1.00 86.06 181 ALA A C 1
ATOM 1426 O O . ALA A 1 181 ? -3.463 4.895 23.317 1.00 86.06 181 ALA A O 1
ATOM 1427 N N . SER A 1 182 ? -2.890 5.171 21.161 1.00 80.06 182 SER A N 1
ATOM 1428 C CA . SER A 1 182 ? -3.394 6.552 21.068 1.00 80.06 182 SER A CA 1
ATOM 1429 C C . SER A 1 182 ? -4.886 6.669 21.399 1.00 80.06 182 SER A C 1
ATOM 1431 O O . SER A 1 182 ? -5.340 7.696 21.886 1.00 80.06 182 SER A O 1
ATOM 1433 N N . MET A 1 183 ? -5.658 5.599 21.188 1.00 70.19 183 MET A N 1
ATOM 1434 C CA . MET A 1 183 ? -7.068 5.521 21.588 1.00 70.19 183 MET A CA 1
ATOM 1435 C C . MET A 1 183 ? -7.262 5.401 23.103 1.00 70.19 183 MET A C 1
ATOM 1437 O O . MET A 1 183 ? -8.249 5.899 23.635 1.00 70.19 183 MET A O 1
ATOM 1441 N N . ARG A 1 184 ? -6.358 4.702 23.802 1.00 61.03 184 ARG A N 1
ATOM 1442 C CA . ARG A 1 184 ? -6.438 4.530 25.262 1.00 61.03 184 ARG A CA 1
ATOM 1443 C C . ARG A 1 184 ? -6.168 5.834 26.007 1.00 61.03 184 ARG A C 1
ATOM 1445 O O . ARG A 1 184 ? -6.710 6.014 27.086 1.00 61.03 184 ARG A O 1
ATOM 1452 N N . GLU A 1 185 ? -5.373 6.729 25.429 1.00 58.22 185 GLU A N 1
ATOM 1453 C CA . GLU A 1 185 ? -5.079 8.046 26.008 1.00 58.22 185 GLU A CA 1
ATOM 1454 C C . GLU A 1 185 ? -6.238 9.047 25.852 1.00 58.22 185 GLU A C 1
ATOM 1456 O O . GLU A 1 185 ? -6.327 10.002 26.616 1.00 58.22 185 GLU A O 1
ATOM 1461 N N . LEU A 1 186 ? -7.159 8.817 24.907 1.00 50.94 186 LEU A N 1
ATOM 1462 C CA . LEU A 1 186 ? -8.328 9.674 24.654 1.00 50.94 186 LEU A CA 1
ATOM 1463 C C . LEU A 1 186 ? -9.559 9.326 25.508 1.00 50.94 186 LEU A C 1
ATOM 1465 O O . LEU A 1 186 ? -10.587 9.991 25.394 1.00 50.94 186 LEU A O 1
ATOM 1469 N N . VAL A 1 187 ? -9.466 8.306 26.364 1.00 41.53 187 VAL A N 1
ATOM 1470 C CA . VAL A 1 187 ? -10.493 7.971 27.358 1.00 41.53 187 VAL A CA 1
ATOM 1471 C C . VAL A 1 187 ? -9.898 8.241 28.743 1.00 41.53 187 VAL A C 1
ATOM 1473 O O . VAL A 1 187 ? -9.225 7.362 29.287 1.00 41.53 187 VAL A O 1
ATOM 1476 N N . PRO A 1 188 ? -10.091 9.443 29.325 1.00 37.72 188 PRO A N 1
ATOM 1477 C CA . PRO A 1 188 ? -9.859 9.635 30.749 1.00 37.72 188 PRO A CA 1
ATOM 1478 C C . PRO A 1 188 ? -10.795 8.689 31.509 1.00 37.72 188 PRO A C 1
ATOM 1480 O O . PRO A 1 188 ? -11.958 8.543 31.126 1.00 37.72 188 PRO A O 1
ATOM 1483 N N . GLN A 1 189 ? -10.253 8.012 32.522 1.00 34.88 189 GLN A N 1
ATOM 1484 C CA . GLN A 1 189 ? -11.015 7.155 33.435 1.00 34.88 189 GLN A CA 1
ATOM 1485 C C . GLN A 1 189 ? -12.143 7.914 34.135 1.00 34.88 189 GLN A C 1
ATOM 1487 O O . GLN A 1 189 ? -11.938 9.110 34.447 1.00 34.88 189 GLN A O 1
#

Foldseek 3Di:
DLVLLVCQLVPNLVVSLVVLVCLVVVQDDPPDLVSVVSVVVSVVCNVPRDHNLNSLLVVLLVCVLVVNLLVDDLVVLVVSLVSLVPDPDLLCLLSSLLSNLVSCVSVVNLVSSLVSLVVSCVPPPDQELSNLSSLQSNLLSLCVDPVRPVVSLVSLVCSLPVHDDYRCNVVSVVVSVVSVVVSVVVDDD

InterPro domains:
  IPR019412 IML2-like/Tetratricopeptide repeat protein 39-like [PF10300] (13-107)
  IPR019412 IML2-like/Tetratricopeptide repeat protein 39-like [PTHR31859] (6-182)

Sequence (189 aa):
MFVSMKLGATGDVDGAQIVFKEVQKLFKRKNNQIEQFSVKKAERFRKQTPTRALCVLASIEVLYLWKALPNCSPPNLQRMSQACHGVDDSSVVGLKYLLLGAIHKCLGNSEDAVQRAVKDELCRQNNLYVQPYACYELGCLLLDKPETVGRGRALLLQAKEDFSGYDFENRLHVRIHAALASMRELVPQ

Radius of gyration: 17.2 Å; chains: 1; bounding box: 44×34×54 Å

pLDDT: mean 80.37, std 10.44, range [34.88, 91.31]